Protein AF-A0A0A9XJB3-F1 (afdb_monomer_lite)

pLDDT: mean 92.69, std 7.84, range [46.16, 98.75]

Foldseek 3Di:
DPPCPVVCVVVVQWDKDKDDFADPDPDDDGDDIDIDTFGPDCVRVVAWDWDQDPNATWIWGDDDQAIETEGEDDQDPVRNVVSLVVVLVSLVVPQDPRYKYKYWFFNVFAQAQDAQQPVVLVDPQVFWDRTAAAPANDGDPSNVVVNVSCVVRVKDWRQCIGAARVRRDWQDQDPVGTGNRITIIIHSVCNVVDPTDHRDDD

Sequence (202 aa):
PDCYARFEKYFEGFELKWVEAKKHSHRGRASGGMLLGIKKIPRIALNFHFEYVDERLVITDKRYDRVMYIVPVYLNCNSWDRDFAELYEFLSSNYDESKDFMVMGDMNARVGSKQLIPDEMNLDTEKYKLVRESKDPKSNSRGSSLLEMCEDFRLVILNGRCLGDTLGEVTFIGAMGVSVVDYCCSSPDVLGRIDSFCVLEY

Structure (mmCIF, N/CA/C/O backbone):
data_AF-A0A0A9XJB3-F1
#
_entry.id   AF-A0A0A9XJB3-F1
#
loop_
_atom_site.group_PDB
_atom_site.id
_atom_site.type_symbol
_atom_site.label_atom_id
_atom_site.label_alt_id
_atom_site.label_comp_id
_atom_site.label_asym_id
_atom_site.label_entity_id
_atom_site.label_seq_id
_atom_site.pdbx_PDB_ins_code
_atom_site.Cartn_x
_atom_site.Cartn_y
_atom_site.Cartn_z
_atom_site.occupancy
_atom_site.B_iso_or_equiv
_atom_site.auth_seq_id
_atom_site.auth_comp_id
_atom_site.auth_asym_id
_atom_site.auth_atom_id
_atom_site.pdbx_PDB_model_num
ATOM 1 N N . PRO A 1 1 ? -17.141 -17.669 -23.742 1.00 46.16 1 PRO A N 1
ATOM 2 C CA . PRO A 1 1 ? -16.856 -18.369 -22.469 1.00 46.16 1 PRO A CA 1
ATOM 3 C C . PRO A 1 1 ? -15.807 -17.581 -21.697 1.00 46.16 1 PRO A C 1
ATOM 5 O O . PRO A 1 1 ? -14.703 -17.407 -22.206 1.00 46.16 1 PRO A O 1
ATOM 8 N N . ASP A 1 2 ? -16.202 -17.042 -20.547 1.00 59.97 2 ASP A N 1
ATOM 9 C CA . ASP A 1 2 ? -15.343 -16.218 -19.703 1.00 59.97 2 ASP A CA 1
ATOM 10 C C . ASP A 1 2 ? -14.044 -16.983 -19.410 1.00 59.97 2 ASP A C 1
ATOM 12 O O . ASP A 1 2 ? -14.070 -18.088 -18.856 1.00 59.97 2 ASP A O 1
ATOM 16 N N . CYS A 1 3 ? -12.913 -16.492 -19.922 1.00 68.12 3 CYS A N 1
ATOM 17 C CA . CYS A 1 3 ? -11.686 -17.290 -20.029 1.00 68.12 3 CYS A CA 1
ATOM 18 C C . CYS A 1 3 ? -11.091 -17.660 -18.656 1.00 68.12 3 CYS A C 1
ATOM 20 O O . CYS A 1 3 ? -10.233 -18.549 -18.562 1.00 68.12 3 CYS A O 1
ATOM 22 N N . TYR A 1 4 ? -11.612 -17.021 -17.608 1.00 77.88 4 TYR A N 1
ATOM 23 C CA . TYR A 1 4 ? -11.240 -17.170 -16.213 1.00 77.88 4 TYR A CA 1
ATOM 24 C C . TYR A 1 4 ? -11.988 -18.286 -15.474 1.00 77.88 4 TYR A C 1
ATOM 26 O O . TYR A 1 4 ? -11.398 -18.910 -14.594 1.00 77.88 4 TYR A O 1
ATOM 34 N N . ALA A 1 5 ? -13.213 -18.643 -15.889 1.00 77.38 5 ALA A N 1
ATOM 35 C CA . ALA A 1 5 ? -14.058 -19.630 -15.197 1.00 77.38 5 ALA A CA 1
ATOM 36 C C . ALA A 1 5 ? -13.371 -21.000 -15.010 1.00 77.38 5 ALA A C 1
ATOM 38 O O . ALA A 1 5 ? -13.551 -21.689 -14.009 1.00 77.38 5 ALA A O 1
ATOM 39 N N . ARG A 1 6 ? -12.504 -21.393 -15.954 1.00 82.31 6 ARG A N 1
ATOM 40 C CA . ARG A 1 6 ? -11.729 -22.646 -15.869 1.00 82.31 6 ARG A CA 1
ATOM 41 C C . ARG A 1 6 ? -10.694 -22.673 -14.737 1.00 82.31 6 ARG A C 1
ATOM 43 O O . ARG A 1 6 ? -10.225 -23.759 -14.393 1.00 82.31 6 ARG A O 1
ATOM 50 N N . PHE A 1 7 ? -10.298 -21.510 -14.218 1.00 84.81 7 PHE A N 1
ATOM 51 C CA . PHE A 1 7 ? -9.305 -21.365 -13.154 1.00 84.81 7 PHE A CA 1
ATOM 52 C C . PHE A 1 7 ? -9.938 -21.204 -11.769 1.00 84.81 7 PHE A C 1
ATOM 54 O O . PHE A 1 7 ? -9.273 -21.468 -10.772 1.00 84.81 7 PHE A O 1
ATOM 61 N N . GLU A 1 8 ? -11.219 -20.844 -11.68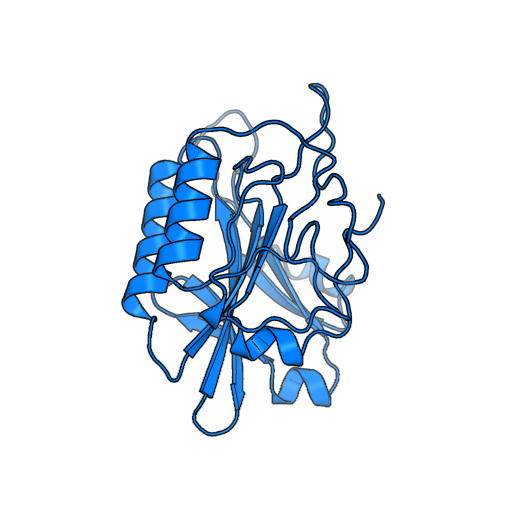5 1.00 86.69 8 GLU A N 1
ATOM 62 C CA . GLU A 1 8 ? -11.902 -20.612 -10.403 1.00 86.69 8 GLU A CA 1
ATOM 63 C C . GLU A 1 8 ? -11.969 -21.868 -9.527 1.00 86.69 8 GLU A C 1
ATOM 65 O O . GLU A 1 8 ? -11.879 -21.775 -8.306 1.00 86.69 8 GLU A O 1
ATOM 70 N N . LYS A 1 9 ? -12.005 -23.057 -10.145 1.00 89.12 9 LYS A N 1
ATOM 71 C CA . LYS A 1 9 ? -11.940 -24.353 -9.445 1.00 89.12 9 LYS A CA 1
ATOM 72 C C . LYS A 1 9 ? -10.682 -24.545 -8.585 1.00 89.12 9 LYS A C 1
ATOM 74 O O . LYS A 1 9 ? -10.661 -25.401 -7.713 1.00 89.12 9 LYS A O 1
ATOM 79 N N . TYR A 1 10 ? -9.610 -23.788 -8.833 1.00 91.06 10 TYR A N 1
ATOM 80 C CA . TYR A 1 10 ? -8.399 -23.846 -8.005 1.00 91.06 10 TYR A CA 1
ATOM 81 C C . TYR A 1 10 ? -8.515 -22.992 -6.733 1.00 91.06 10 TYR A C 1
ATOM 83 O O . TYR A 1 10 ? -7.674 -23.102 -5.844 1.00 91.06 10 TYR A O 1
ATOM 91 N N . PHE A 1 11 ? -9.564 -22.171 -6.624 1.00 92.50 11 PHE A N 1
ATOM 92 C CA . PHE A 1 11 ? -9.771 -21.209 -5.543 1.00 92.50 11 PHE A CA 1
ATOM 93 C C . PHE A 1 11 ? -11.227 -21.209 -5.047 1.00 92.50 11 PHE A C 1
ATOM 95 O O . PHE A 1 11 ? -11.755 -20.167 -4.670 1.00 92.50 11 PHE A O 1
ATOM 102 N N . GLU A 1 12 ? -11.891 -22.369 -5.011 1.00 92.06 12 GLU A N 1
ATOM 103 C CA . GLU A 1 12 ? -13.327 -22.489 -4.678 1.00 92.06 12 GLU A CA 1
ATOM 104 C C . GLU A 1 12 ? -13.712 -21.813 -3.347 1.00 92.06 12 GLU A C 1
ATOM 106 O O . GLU A 1 12 ? -14.803 -21.246 -3.212 1.00 92.06 12 GLU A O 1
ATOM 111 N N . GLY A 1 13 ? -12.782 -21.808 -2.384 1.00 94.06 13 GLY A N 1
ATOM 112 C CA . GLY A 1 13 ? -12.915 -21.161 -1.076 1.00 94.06 13 GLY A CA 1
ATOM 113 C C . GLY A 1 13 ? -12.817 -19.631 -1.080 1.00 94.06 13 GLY A C 1
ATOM 114 O O . GLY A 1 13 ? -12.834 -19.037 -0.001 1.00 94.06 13 GLY A O 1
ATOM 115 N N . PHE A 1 14 ? -12.711 -18.992 -2.244 1.00 95.25 14 PHE A N 1
ATOM 116 C CA . PHE A 1 14 ? -12.599 -17.545 -2.403 1.00 95.25 14 PHE A CA 1
ATOM 117 C C . PHE A 1 14 ? -13.689 -17.002 -3.333 1.00 95.25 14 PHE A C 1
ATOM 119 O O . PHE A 1 14 ? -14.122 -17.656 -4.282 1.00 95.25 14 PHE A O 1
ATOM 126 N N . GLU A 1 15 ? -14.170 -15.803 -3.032 1.00 94.31 15 GLU A N 1
ATOM 127 C CA . GLU A 1 15 ? -14.782 -14.912 -4.011 1.00 94.31 15 GLU A CA 1
ATOM 128 C C . GLU A 1 15 ? -13.651 -14.218 -4.767 1.00 94.31 15 GLU A C 1
ATOM 130 O O . GLU A 1 15 ? -12.728 -13.707 -4.134 1.00 94.31 15 GLU A O 1
ATOM 135 N N . LEU A 1 16 ? -13.695 -14.233 -6.098 1.00 94.56 16 LEU A N 1
ATOM 136 C CA . LEU A 1 16 ? -12.599 -13.761 -6.938 1.00 94.56 16 LEU A CA 1
ATOM 137 C C . LEU A 1 16 ? -12.999 -12.535 -7.754 1.00 94.56 16 LEU A C 1
ATOM 139 O O . LEU A 1 16 ? -14.121 -12.444 -8.256 1.00 94.56 16 LEU A O 1
ATOM 143 N N . LYS A 1 17 ? -12.032 -11.643 -7.973 1.00 93.88 17 LYS A N 1
ATOM 144 C CA . LYS A 1 17 ? -12.106 -10.602 -8.999 1.00 93.88 17 LYS A CA 1
ATOM 145 C C . LYS A 1 17 ? -10.876 -10.632 -9.886 1.00 93.88 17 LYS A C 1
ATOM 147 O O . LYS A 1 17 ? -9.745 -10.593 -9.406 1.00 93.88 17 LYS A O 1
ATOM 152 N N . TRP A 1 18 ? -11.134 -10.669 -11.187 1.00 91.12 18 TRP A N 1
ATOM 153 C CA . TRP A 1 18 ? -10.125 -10.639 -12.233 1.00 91.12 18 TRP A CA 1
ATOM 154 C C . TRP A 1 18 ? -10.053 -9.231 -12.817 1.00 91.12 18 TRP A C 1
ATOM 156 O O . TRP A 1 18 ? -11.060 -8.678 -13.253 1.00 91.12 18 TRP A O 1
ATOM 166 N N . VAL A 1 19 ? -8.853 -8.665 -12.839 1.00 88.94 19 VAL A N 1
ATOM 167 C CA . VAL A 1 19 ? -8.515 -7.470 -13.611 1.00 88.94 19 VAL A CA 1
ATOM 168 C C . VAL A 1 19 ? -7.685 -7.941 -14.795 1.00 88.94 19 VAL A C 1
ATOM 170 O O . VAL A 1 19 ? -6.685 -8.638 -14.616 1.00 88.94 19 VAL A O 1
ATOM 173 N N . GLU A 1 20 ? -8.105 -7.602 -16.011 1.00 86.38 20 GLU A N 1
ATOM 174 C CA . GLU A 1 20 ? -7.445 -8.094 -17.219 1.00 86.38 20 GLU A CA 1
ATOM 175 C C . GLU A 1 20 ? -6.092 -7.411 -17.457 1.00 86.38 20 GLU A C 1
ATOM 177 O O . GLU A 1 20 ? -5.935 -6.199 -17.291 1.00 86.38 20 GLU A O 1
ATOM 182 N N . ALA A 1 21 ? -5.108 -8.192 -17.906 1.00 84.44 21 ALA A N 1
ATOM 183 C CA . ALA A 1 21 ? -3.862 -7.652 -18.431 1.00 84.44 21 ALA A CA 1
ATOM 184 C C . ALA A 1 21 ? -4.084 -7.130 -19.855 1.00 84.44 21 ALA A C 1
ATOM 186 O O . ALA A 1 21 ? -4.671 -7.816 -20.695 1.00 84.44 21 ALA A O 1
ATOM 187 N N . LYS A 1 22 ? -3.552 -5.948 -20.165 1.00 80.75 22 LYS A N 1
ATOM 188 C CA . LYS A 1 22 ? -3.675 -5.348 -21.498 1.00 80.75 22 LYS A CA 1
ATOM 189 C C . LYS A 1 22 ? -2.413 -5.616 -22.310 1.00 80.75 22 LYS A C 1
ATOM 191 O O . LYS A 1 22 ? -1.289 -5.457 -21.831 1.00 80.75 22 LYS A O 1
ATOM 196 N N . LYS A 1 23 ? -2.584 -6.040 -23.564 1.00 79.38 23 LYS A N 1
ATOM 197 C CA . LYS A 1 23 ? -1.474 -6.241 -24.503 1.00 79.38 23 LYS A CA 1
ATOM 198 C C . LYS A 1 23 ? -1.414 -5.075 -25.482 1.00 79.38 23 LYS A C 1
ATOM 200 O O . LYS A 1 23 ? -2.219 -4.997 -26.401 1.00 79.38 23 LYS A O 1
ATOM 205 N N . HIS A 1 24 ? -0.443 -4.190 -25.284 1.00 73.44 24 HIS A N 1
ATOM 206 C CA . HIS A 1 24 ? -0.271 -2.996 -26.117 1.00 73.44 24 HIS A CA 1
ATOM 207 C C . HIS A 1 24 ? 0.677 -3.210 -27.309 1.00 73.44 24 HIS A C 1
ATOM 209 O O . HIS A 1 24 ? 0.628 -2.455 -28.273 1.00 73.44 24 HIS A O 1
ATOM 215 N N . SER A 1 25 ? 1.522 -4.248 -27.278 1.00 74.56 25 SER A N 1
ATOM 216 C CA . SER A 1 25 ? 2.521 -4.538 -28.315 1.00 74.56 25 SER A CA 1
ATOM 217 C C . SER A 1 25 ? 2.360 -5.938 -28.912 1.00 74.56 25 SER A C 1
ATOM 219 O O . SER A 1 25 ? 1.978 -6.894 -28.236 1.00 74.56 25 SER A O 1
ATOM 221 N N . HIS A 1 26 ? 2.720 -6.098 -30.190 1.00 72.31 26 HIS A N 1
ATOM 222 C CA . HIS A 1 26 ? 2.702 -7.409 -30.855 1.00 72.31 26 HIS A CA 1
ATOM 223 C C . HIS A 1 26 ? 3.704 -8.402 -30.235 1.00 72.31 26 HIS A C 1
ATOM 225 O O . HIS A 1 26 ? 3.413 -9.597 -30.136 1.00 72.31 26 HIS A O 1
ATOM 231 N N . ARG A 1 27 ? 4.864 -7.907 -29.779 1.00 69.75 27 ARG A N 1
ATOM 232 C CA . ARG A 1 27 ? 5.906 -8.676 -29.076 1.00 69.75 27 ARG A CA 1
ATOM 233 C C . ARG A 1 27 ? 5.869 -8.394 -27.573 1.00 69.75 27 ARG A C 1
ATOM 235 O O . ARG A 1 27 ? 5.585 -7.269 -27.181 1.00 69.75 27 ARG A O 1
ATOM 242 N N . GLY A 1 28 ? 6.209 -9.388 -26.753 1.00 72.31 28 GLY A N 1
ATOM 243 C CA . GLY A 1 28 ? 6.191 -9.286 -25.289 1.00 72.31 28 GLY A CA 1
ATOM 244 C C . GLY A 1 28 ? 4.920 -9.850 -24.642 1.00 72.31 28 GLY A C 1
ATOM 245 O O . GLY A 1 28 ? 3.988 -10.289 -25.326 1.00 72.31 28 GLY A O 1
ATOM 246 N N . ARG A 1 29 ? 4.920 -9.883 -23.303 1.00 75.75 29 ARG A N 1
ATOM 247 C CA . ARG A 1 29 ? 3.772 -10.307 -22.485 1.00 75.75 29 ARG A CA 1
ATOM 248 C C . ARG A 1 29 ? 2.727 -9.187 -22.428 1.00 75.75 29 ARG A C 1
ATOM 250 O O . ARG A 1 29 ? 3.074 -8.020 -22.583 1.00 75.75 29 ARG A O 1
ATOM 257 N N . ALA A 1 30 ? 1.464 -9.546 -22.197 1.00 79.88 30 ALA A N 1
ATOM 258 C CA . ALA A 1 30 ? 0.493 -8.566 -21.715 1.00 79.88 30 ALA A CA 1
ATOM 259 C C . ALA A 1 30 ? 0.984 -8.000 -20.370 1.00 79.88 30 ALA A C 1
ATOM 261 O O . ALA A 1 30 ? 1.650 -8.714 -19.617 1.00 79.88 30 ALA A O 1
ATOM 262 N N . SER A 1 31 ? 0.701 -6.729 -20.102 1.00 79.62 31 SER A N 1
ATOM 263 C CA . SER A 1 31 ? 1.133 -6.035 -18.887 1.00 79.62 31 SER A CA 1
ATOM 264 C C . SER A 1 31 ? -0.052 -5.691 -17.995 1.00 79.62 31 SER A C 1
ATOM 266 O O . SER A 1 31 ? -1.151 -5.425 -18.490 1.00 79.62 31 SER A O 1
ATOM 268 N N . GLY A 1 32 ? 0.201 -5.658 -16.689 1.00 81.50 32 GLY A N 1
ATOM 269 C CA . GLY A 1 32 ? -0.831 -5.504 -15.674 1.00 81.50 32 GLY A CA 1
ATOM 270 C C . GLY A 1 32 ? -1.600 -6.801 -15.453 1.00 81.50 32 GLY A C 1
ATOM 271 O O . GLY A 1 32 ? -1.061 -7.896 -15.619 1.00 81.50 32 GLY A O 1
ATOM 272 N N . GLY A 1 33 ? -2.875 -6.646 -15.117 1.00 87.12 33 GLY A N 1
ATOM 273 C CA . GLY A 1 33 ? -3.744 -7.732 -14.699 1.00 87.12 33 GLY A CA 1
ATOM 274 C C . GLY A 1 33 ? -3.496 -8.153 -13.254 1.00 87.12 33 GLY A C 1
ATOM 275 O O . GLY A 1 33 ? -2.381 -8.084 -12.744 1.00 87.12 33 GLY A O 1
ATOM 276 N N . MET A 1 34 ? -4.562 -8.561 -12.579 1.00 90.56 34 MET A N 1
ATOM 277 C CA . MET A 1 34 ? -4.542 -8.883 -11.157 1.00 90.56 34 MET A CA 1
ATOM 278 C C . MET A 1 34 ? -5.651 -9.876 -10.833 1.00 90.56 34 MET A C 1
ATOM 280 O O . MET A 1 34 ? -6.737 -9.806 -11.405 1.00 90.56 34 MET A O 1
ATOM 284 N N . LEU A 1 35 ? -5.381 -10.786 -9.903 1.00 92.88 35 LEU A N 1
ATOM 285 C CA . LEU A 1 35 ? -6.392 -11.644 -9.300 1.00 92.88 35 LEU A CA 1
ATOM 286 C C . LEU A 1 35 ? -6.481 -11.296 -7.820 1.00 92.88 35 LEU A C 1
ATOM 288 O O . LEU A 1 35 ? -5.496 -11.426 -7.097 1.00 92.88 35 LEU A O 1
ATOM 292 N N . LEU A 1 36 ? -7.660 -10.877 -7.380 1.00 94.56 36 LEU A N 1
ATOM 293 C CA . LEU A 1 36 ? -7.958 -10.663 -5.971 1.00 94.56 36 LEU A CA 1
ATOM 294 C C . LEU A 1 36 ? -8.889 -11.760 -5.470 1.00 94.56 36 LEU A C 1
ATOM 296 O O . LEU A 1 36 ? -9.760 -12.218 -6.212 1.00 94.56 36 LEU A O 1
ATOM 300 N N . GLY A 1 37 ? -8.730 -12.145 -4.204 1.00 94.81 37 GLY A N 1
ATOM 301 C CA . GLY A 1 37 ? -9.555 -13.165 -3.571 1.00 94.81 37 GLY A CA 1
ATOM 302 C C . GLY A 1 37 ? -9.948 -12.800 -2.144 1.00 94.81 37 GLY A C 1
ATOM 303 O O . GLY A 1 37 ? -9.079 -12.565 -1.308 1.00 94.81 37 GLY A O 1
ATOM 304 N N . ILE A 1 38 ? -11.247 -12.830 -1.841 1.00 95.56 38 ILE A N 1
ATOM 305 C CA . ILE A 1 38 ? -11.776 -12.738 -0.474 1.00 95.56 38 ILE A CA 1
ATOM 306 C C . ILE A 1 38 ? -12.211 -14.135 -0.046 1.00 95.56 38 ILE A C 1
ATOM 308 O O . ILE A 1 38 ? -13.030 -14.778 -0.700 1.00 95.56 38 ILE A O 1
ATOM 312 N N . LYS A 1 39 ? -11.650 -14.651 1.050 1.00 95.00 39 LYS A N 1
ATOM 313 C CA . LYS A 1 39 ? -11.976 -16.004 1.516 1.00 95.00 39 LYS A CA 1
ATOM 314 C C . LYS A 1 39 ? -13.437 -16.069 1.972 1.00 95.00 39 LYS A C 1
ATOM 316 O O . LYS A 1 39 ? -13.856 -15.266 2.804 1.00 95.00 39 LYS A O 1
ATOM 321 N N . LYS A 1 40 ? -14.184 -17.076 1.506 1.00 93.00 40 LYS A N 1
ATOM 322 C CA . LYS A 1 40 ? -15.608 -17.328 1.810 1.00 93.00 40 LYS A CA 1
ATOM 323 C C . LYS A 1 40 ? -15.818 -17.872 3.230 1.00 93.00 40 LYS A C 1
ATOM 325 O O . LYS A 1 40 ? -16.413 -18.925 3.436 1.00 93.00 40 LYS A O 1
ATOM 330 N N . ILE A 1 41 ? -15.288 -17.174 4.230 1.00 94.62 41 ILE A N 1
ATOM 331 C CA . ILE A 1 41 ? -15.572 -17.428 5.644 1.00 94.62 41 ILE A CA 1
ATOM 332 C C . ILE A 1 41 ? -16.598 -16.382 6.086 1.00 94.62 41 ILE A C 1
ATOM 334 O O . ILE A 1 41 ? -16.330 -15.200 5.871 1.00 94.62 41 ILE A O 1
ATOM 338 N N . PRO A 1 42 ? -17.707 -16.758 6.756 1.00 89.88 42 PRO A N 1
ATOM 339 C CA . PRO A 1 42 ? -18.777 -15.823 7.113 1.00 89.88 42 PRO A CA 1
ATOM 340 C C . PRO A 1 42 ? -18.285 -14.527 7.772 1.00 89.88 42 PRO A C 1
ATOM 342 O O . PRO A 1 42 ? -18.640 -13.444 7.333 1.00 89.88 42 PRO A O 1
ATOM 345 N N . ARG A 1 43 ? -17.373 -14.611 8.751 1.00 88.75 43 ARG A N 1
ATOM 346 C CA . ARG A 1 43 ? -16.819 -13.424 9.436 1.00 88.75 43 ARG A CA 1
ATOM 347 C C . ARG A 1 43 ? -16.067 -12.446 8.518 1.00 88.75 43 ARG A C 1
ATOM 349 O O . ARG A 1 43 ? -15.968 -11.272 8.849 1.00 88.75 43 ARG A O 1
ATOM 356 N N . ILE A 1 44 ? -15.486 -12.941 7.423 1.00 90.19 44 ILE A N 1
ATOM 357 C CA . ILE A 1 44 ? -14.750 -12.131 6.443 1.00 90.19 44 ILE A CA 1
ATOM 358 C C . ILE A 1 44 ? -15.740 -11.594 5.412 1.00 90.19 44 ILE A C 1
ATOM 360 O O . ILE A 1 44 ? -15.818 -10.388 5.229 1.00 90.19 44 ILE A O 1
ATOM 364 N N . ALA A 1 45 ? -16.547 -12.474 4.818 1.00 86.12 45 ALA A N 1
ATOM 365 C CA . ALA A 1 45 ? -17.505 -12.127 3.769 1.00 86.12 45 ALA A CA 1
ATOM 366 C C . ALA A 1 45 ? -18.629 -11.179 4.235 1.00 86.12 45 ALA A C 1
ATOM 368 O O . ALA A 1 45 ? -19.285 -10.557 3.410 1.00 86.12 45 ALA A O 1
ATOM 369 N N . LEU A 1 46 ? -18.875 -11.062 5.546 1.00 88.00 46 LEU A N 1
ATOM 370 C CA . LEU A 1 46 ? -19.803 -10.065 6.089 1.00 88.00 46 LEU A CA 1
ATOM 371 C C . LEU A 1 46 ? -19.241 -8.638 6.018 1.00 88.00 46 LEU A C 1
ATOM 373 O O . LEU A 1 46 ? -19.998 -7.703 5.774 1.00 88.00 46 LEU A O 1
ATOM 377 N N . ASN A 1 47 ? -17.932 -8.476 6.221 1.00 90.19 47 ASN A N 1
ATOM 378 C CA . ASN A 1 47 ? -17.306 -7.163 6.386 1.00 90.19 47 ASN A CA 1
ATOM 379 C C . ASN A 1 47 ? -16.554 -6.706 5.133 1.00 90.19 47 ASN A C 1
ATOM 381 O O . ASN A 1 47 ? -16.578 -5.521 4.825 1.00 90.19 47 ASN A O 1
ATOM 385 N N . PHE A 1 48 ? -15.909 -7.634 4.421 1.00 94.94 48 PHE A N 1
ATOM 386 C CA . PHE A 1 48 ? -15.041 -7.341 3.284 1.00 94.94 48 PHE A CA 1
ATOM 387 C C . PHE A 1 48 ? -15.741 -7.609 1.958 1.00 94.94 48 PHE A C 1
ATOM 389 O O . PHE A 1 48 ? -16.163 -8.739 1.708 1.00 94.94 48 PHE A O 1
ATOM 396 N N . HIS A 1 49 ? -15.790 -6.595 1.095 1.00 95.62 49 HIS A N 1
ATOM 397 C CA . HIS A 1 49 ? -16.477 -6.654 -0.199 1.00 95.62 49 HIS A CA 1
ATOM 398 C C . HIS A 1 49 ? -15.613 -6.067 -1.310 1.00 95.62 49 HIS A C 1
ATOM 400 O O . HIS A 1 49 ? -14.838 -5.145 -1.073 1.00 95.62 49 HIS A O 1
ATOM 406 N N . PHE A 1 50 ? -15.756 -6.570 -2.535 1.00 97.19 50 PHE A N 1
ATOM 407 C CA . PHE A 1 50 ? -15.173 -5.915 -3.705 1.00 97.19 50 PHE A CA 1
ATOM 408 C C . PHE A 1 50 ? -16.035 -4.733 -4.147 1.00 97.19 50 PHE A C 1
ATOM 410 O O . PHE A 1 50 ? -17.235 -4.889 -4.368 1.00 97.19 50 PHE A O 1
ATOM 417 N N . GLU A 1 51 ? -15.418 -3.576 -4.359 1.00 96.50 51 GLU A N 1
ATOM 418 C CA . GLU A 1 51 ? -16.103 -2.355 -4.790 1.00 96.50 51 GLU A CA 1
ATOM 419 C C . GLU A 1 51 ? -15.253 -1.616 -5.827 1.00 96.50 51 GLU A C 1
ATOM 421 O O . GLU A 1 51 ? -14.025 -1.677 -5.787 1.00 96.50 51 GLU A O 1
ATOM 426 N N . TYR A 1 52 ? -15.903 -0.935 -6.771 1.00 96.06 52 TYR A N 1
ATOM 427 C CA . TYR A 1 52 ? -15.233 0.028 -7.640 1.00 96.06 52 TYR A CA 1
ATOM 428 C C . TYR A 1 52 ? -15.479 1.425 -7.080 1.00 96.06 52 TYR A C 1
ATOM 430 O O . TYR A 1 52 ? -16.629 1.853 -6.998 1.00 96.06 52 TYR A O 1
ATOM 438 N N . VAL A 1 53 ? -14.406 2.114 -6.709 1.00 95.88 53 VAL A N 1
ATOM 439 C CA . VAL A 1 53 ? -14.420 3.504 -6.240 1.00 95.88 53 VAL A CA 1
ATOM 440 C C . VAL A 1 53 ? -13.539 4.292 -7.198 1.00 95.88 53 VAL A C 1
ATOM 442 O O . VAL A 1 53 ? -12.394 3.904 -7.410 1.00 95.88 53 VAL A O 1
ATOM 445 N N . ASP A 1 54 ? -14.094 5.320 -7.841 1.00 94.00 54 ASP A N 1
ATOM 446 C CA . ASP A 1 54 ? -13.420 6.106 -8.888 1.00 94.00 54 ASP A CA 1
ATOM 447 C C . ASP A 1 54 ? -12.698 5.225 -9.921 1.00 94.00 54 ASP A C 1
ATOM 449 O O . ASP A 1 54 ? -11.505 5.353 -10.177 1.00 94.00 54 ASP A O 1
ATOM 453 N N . GLU A 1 55 ? -13.434 4.246 -10.463 1.00 91.00 55 GLU A N 1
ATOM 454 C CA . GLU A 1 55 ? -12.959 3.258 -11.449 1.00 91.00 55 GLU A CA 1
ATOM 455 C C . GLU A 1 55 ? -11.858 2.295 -10.957 1.00 91.00 55 GLU A C 1
ATOM 457 O O . GLU A 1 55 ? -11.488 1.354 -11.667 1.00 91.00 55 GLU A O 1
ATOM 462 N N . ARG A 1 56 ? -11.387 2.436 -9.714 1.00 93.81 56 ARG A N 1
ATOM 463 C CA . ARG A 1 56 ? -10.406 1.546 -9.094 1.00 93.81 56 ARG A CA 1
ATOM 464 C C . ARG A 1 56 ? -11.093 0.438 -8.303 1.00 93.81 56 ARG A C 1
ATOM 466 O O . ARG A 1 56 ? -11.935 0.682 -7.444 1.00 93.81 56 ARG A O 1
ATOM 473 N N . LEU A 1 57 ? -10.696 -0.805 -8.577 1.00 96.25 57 LEU A N 1
ATOM 474 C CA . LEU A 1 57 ? -11.123 -1.964 -7.796 1.00 96.25 57 LEU A CA 1
ATOM 475 C C . LEU A 1 57 ? -10.418 -1.966 -6.435 1.00 96.25 57 LEU A C 1
ATOM 477 O O . LEU A 1 57 ? -9.189 -2.031 -6.370 1.00 96.25 57 LEU A O 1
ATOM 481 N N . VAL A 1 58 ? -11.204 -1.958 -5.365 1.00 97.62 58 VAL A N 1
ATOM 482 C CA . VAL A 1 58 ? -10.750 -2.009 -3.972 1.00 97.62 58 VAL A CA 1
ATOM 483 C C . VAL A 1 58 ? -11.476 -3.116 -3.211 1.00 97.62 58 VAL A C 1
ATOM 485 O O . VAL A 1 58 ? -12.515 -3.617 -3.651 1.00 97.62 58 VAL A O 1
ATOM 488 N N . ILE A 1 59 ? -10.929 -3.501 -2.058 1.00 97.81 59 ILE A N 1
ATOM 489 C CA . ILE A 1 59 ? -11.669 -4.273 -1.055 1.00 97.81 59 ILE A CA 1
ATOM 490 C C . ILE A 1 59 ? -12.071 -3.308 0.059 1.00 97.81 59 ILE A C 1
ATOM 492 O O . ILE A 1 59 ? -11.213 -2.625 0.616 1.00 97.81 59 ILE A O 1
ATOM 496 N N . THR A 1 60 ? -13.358 -3.241 0.385 1.00 96.81 60 THR A N 1
ATOM 497 C CA . THR A 1 60 ? -13.895 -2.335 1.406 1.00 96.81 60 THR A CA 1
ATOM 498 C C . THR A 1 60 ? -14.246 -3.083 2.682 1.00 96.81 60 THR A C 1
ATOM 500 O O . THR A 1 60 ? -14.830 -4.159 2.618 1.00 96.81 60 THR A O 1
ATOM 503 N N . ASP A 1 61 ? -13.897 -2.511 3.838 1.00 94.81 61 ASP A N 1
ATOM 504 C CA . ASP A 1 61 ? -14.389 -2.907 5.167 1.00 94.81 61 ASP A CA 1
ATOM 505 C C . ASP A 1 61 ? -15.143 -1.720 5.769 1.00 94.81 61 ASP A C 1
ATOM 507 O O . ASP A 1 61 ? -14.537 -0.735 6.199 1.00 94.81 61 ASP A O 1
ATOM 511 N N . LYS A 1 62 ? -16.477 -1.785 5.732 1.00 91.38 62 LYS A N 1
ATOM 512 C CA . LYS A 1 62 ? -17.363 -0.718 6.219 1.00 91.38 62 LYS A CA 1
ATOM 513 C C . LYS A 1 62 ? -17.816 -1.063 7.636 1.00 91.38 62 LYS A C 1
ATOM 515 O O . LYS A 1 62 ? -18.543 -2.037 7.831 1.00 91.38 62 LYS A O 1
ATOM 520 N N . ARG A 1 63 ? -17.411 -0.266 8.629 1.00 85.50 63 ARG A N 1
ATOM 521 C CA . ARG A 1 63 ? -17.780 -0.461 10.040 1.00 85.50 63 ARG A CA 1
ATOM 522 C C . ARG A 1 63 ? -18.306 0.833 10.630 1.00 85.50 63 ARG A C 1
ATOM 524 O O . ARG A 1 63 ? -17.550 1.783 10.796 1.00 85.50 63 ARG A O 1
ATOM 531 N N . TYR A 1 64 ? -19.576 0.820 11.024 1.00 85.06 64 TYR A N 1
ATOM 532 C CA . TYR A 1 64 ? -20.260 1.991 11.572 1.00 85.06 64 TYR A CA 1
ATOM 533 C C . TYR A 1 64 ? -20.136 3.201 10.631 1.00 85.06 64 TYR A C 1
ATOM 535 O O . TYR A 1 64 ? -20.657 3.156 9.520 1.00 85.06 64 TYR A O 1
ATOM 543 N N . ASP A 1 65 ? -19.457 4.252 11.075 1.00 87.38 65 ASP A N 1
ATOM 544 C CA . ASP A 1 65 ? -19.208 5.511 10.381 1.00 87.38 65 ASP A CA 1
ATOM 545 C C . ASP A 1 65 ? -17.858 5.554 9.653 1.00 87.38 65 ASP A C 1
ATOM 547 O O . ASP A 1 65 ? -17.542 6.571 9.044 1.00 87.38 65 ASP A O 1
ATOM 551 N N . ARG A 1 66 ? -17.072 4.467 9.679 1.00 92.44 66 ARG A N 1
ATOM 552 C CA . ARG A 1 66 ? -15.759 4.399 9.026 1.00 92.44 66 ARG A CA 1
ATOM 553 C C . ARG A 1 66 ? -15.708 3.385 7.895 1.00 92.44 66 ARG A C 1
ATOM 555 O O . ARG A 1 66 ? -16.290 2.298 7.967 1.00 92.44 66 ARG A O 1
ATOM 562 N N . VAL A 1 67 ? -14.937 3.718 6.867 1.00 95.12 67 VAL A N 1
ATOM 563 C CA . VAL A 1 67 ? -14.664 2.847 5.722 1.00 95.12 67 VAL A CA 1
ATOM 564 C C . VAL A 1 67 ? -13.164 2.661 5.586 1.00 95.12 67 VAL A C 1
ATOM 566 O O . VAL A 1 67 ? -12.424 3.627 5.466 1.00 95.12 67 VAL A O 1
ATOM 569 N N . MET A 1 68 ? -12.710 1.413 5.562 1.00 96.69 68 MET A N 1
ATOM 570 C CA . MET A 1 68 ? -11.333 1.096 5.200 1.00 96.69 68 MET A CA 1
ATOM 571 C C . MET A 1 68 ? -11.279 0.608 3.753 1.00 96.69 68 MET A C 1
ATOM 573 O O . MET A 1 68 ? -11.960 -0.357 3.396 1.00 96.69 68 MET A O 1
ATOM 577 N N . TYR A 1 69 ? -10.441 1.244 2.940 1.00 98.12 69 TYR A N 1
ATOM 578 C CA . TYR A 1 69 ? -10.104 0.815 1.589 1.00 98.12 69 TYR A CA 1
ATOM 579 C C . TYR A 1 69 ? -8.794 0.034 1.601 1.00 98.12 69 TYR A C 1
ATOM 581 O O . TYR A 1 69 ? -7.727 0.593 1.848 1.00 98.12 69 TYR A O 1
ATOM 589 N N . ILE A 1 70 ? -8.854 -1.256 1.279 1.00 97.94 70 ILE A N 1
ATOM 590 C CA . ILE A 1 70 ? -7.667 -2.011 0.881 1.00 97.94 70 ILE A CA 1
ATOM 591 C C . ILE A 1 70 ? -7.489 -1.793 -0.618 1.00 97.94 70 ILE A C 1
ATOM 593 O O . ILE A 1 70 ? -8.309 -2.228 -1.433 1.00 97.94 70 ILE A O 1
ATOM 597 N N . VAL A 1 71 ? -6.418 -1.089 -0.964 1.00 98.25 71 VAL A N 1
ATOM 598 C CA . VAL A 1 71 ? -6.115 -0.614 -2.308 1.00 98.25 71 VAL A CA 1
ATOM 599 C C . VAL A 1 71 ? -4.995 -1.476 -2.884 1.00 98.25 71 VAL A C 1
ATOM 601 O O . VAL A 1 71 ? -3.826 -1.262 -2.559 1.00 98.25 71 VAL A O 1
ATOM 604 N N . PRO A 1 72 ? -5.316 -2.461 -3.732 1.00 97.44 72 PRO A N 1
ATOM 605 C CA . PRO A 1 72 ? -4.298 -3.248 -4.399 1.00 97.44 72 PRO A CA 1
ATOM 606 C C . PRO A 1 72 ? -3.608 -2.421 -5.495 1.00 97.44 72 PRO A C 1
ATOM 608 O O . PRO A 1 72 ? -4.257 -1.687 -6.250 1.00 97.44 72 PRO A O 1
ATOM 611 N N . VAL A 1 73 ? -2.284 -2.534 -5.590 1.00 96.06 73 VAL A N 1
ATOM 612 C CA . VAL A 1 73 ? -1.459 -1.704 -6.474 1.00 96.06 73 VAL A CA 1
ATOM 613 C C . VAL A 1 73 ? -0.513 -2.539 -7.331 1.00 96.06 73 VAL A C 1
ATOM 615 O O . VAL A 1 73 ? 0.126 -3.482 -6.874 1.00 96.06 73 VAL A O 1
ATOM 618 N N . TYR A 1 74 ? -0.417 -2.139 -8.597 1.00 95.56 74 TYR A N 1
ATOM 619 C CA . TYR A 1 74 ? 0.646 -2.510 -9.520 1.00 95.56 74 TYR A CA 1
ATOM 620 C C . TYR A 1 74 ? 1.016 -1.261 -10.325 1.00 95.56 74 TYR A C 1
ATOM 622 O O . TYR A 1 74 ? 0.237 -0.833 -11.177 1.00 95.56 74 TYR A O 1
ATOM 630 N N . LEU A 1 75 ? 2.173 -0.657 -10.045 1.00 95.62 75 LEU A N 1
ATOM 631 C CA . LEU A 1 75 ? 2.669 0.507 -10.788 1.00 95.62 75 LEU A CA 1
ATOM 632 C C . LEU A 1 75 ? 3.597 0.031 -11.906 1.00 95.62 75 LEU A C 1
ATOM 634 O O . LEU A 1 75 ? 4.707 -0.438 -11.644 1.00 95.62 75 LEU A O 1
ATOM 638 N N . ASN A 1 76 ? 3.169 0.131 -13.166 1.00 93.19 76 ASN A N 1
ATOM 639 C CA . ASN A 1 76 ? 3.940 -0.398 -14.287 1.00 93.19 76 ASN A CA 1
ATOM 640 C C . ASN A 1 76 ? 5.227 0.406 -14.477 1.00 93.19 76 ASN A C 1
ATOM 642 O O . ASN A 1 76 ? 5.205 1.615 -14.685 1.00 93.19 76 ASN A O 1
ATOM 646 N N . CYS A 1 77 ? 6.374 -0.269 -14.504 1.00 91.31 77 CYS A N 1
ATOM 647 C CA . CYS A 1 77 ? 7.669 0.391 -14.637 1.00 91.31 77 CYS A CA 1
ATOM 648 C C . CYS A 1 77 ? 7.829 1.250 -15.910 1.00 91.31 77 CYS A C 1
ATOM 650 O O . CYS A 1 77 ? 8.642 2.175 -15.890 1.00 91.31 77 CYS A O 1
ATOM 652 N N . ASN A 1 78 ? 7.067 0.981 -16.977 1.00 91.50 78 ASN A N 1
ATOM 653 C CA . ASN A 1 78 ? 7.097 1.738 -18.236 1.00 91.50 78 ASN A CA 1
ATOM 654 C C . ASN A 1 78 ? 6.150 2.946 -18.253 1.00 91.50 78 ASN A C 1
ATOM 656 O O . ASN A 1 78 ? 6.282 3.806 -19.118 1.00 91.50 78 ASN A O 1
ATOM 660 N N . SER A 1 79 ? 5.188 3.005 -17.333 1.00 93.94 79 SER A N 1
ATOM 661 C CA . SER A 1 79 ? 4.215 4.097 -17.217 1.00 93.94 79 SER A CA 1
ATOM 662 C C . SER A 1 79 ? 4.046 4.560 -15.776 1.00 93.94 79 SER A C 1
ATOM 664 O O . SER A 1 79 ? 2.973 5.005 -15.385 1.00 93.94 79 SER A O 1
ATOM 666 N N . TRP A 1 80 ? 5.124 4.446 -15.000 1.00 96.62 80 TRP A N 1
ATOM 667 C CA . TRP A 1 80 ? 5.085 4.576 -13.550 1.00 96.62 80 TRP A CA 1
ATOM 668 C C . TRP A 1 80 ? 4.523 5.923 -13.110 1.00 96.62 80 TRP A C 1
ATOM 670 O O . TRP A 1 80 ? 3.645 5.945 -12.264 1.00 96.62 80 TRP A O 1
ATOM 680 N N . ASP A 1 81 ? 4.961 7.023 -13.731 1.00 98.00 81 ASP A N 1
ATOM 681 C CA . ASP A 1 81 ? 4.522 8.372 -13.351 1.00 98.00 81 ASP A CA 1
ATOM 682 C C . ASP A 1 81 ? 3.011 8.559 -13.543 1.00 98.00 81 ASP A C 1
ATOM 684 O O . ASP A 1 81 ? 2.354 9.174 -12.710 1.00 98.00 81 ASP A O 1
ATOM 688 N N . ARG A 1 82 ? 2.442 7.978 -14.611 1.00 96.94 82 ARG A N 1
ATOM 689 C CA . ARG A 1 82 ? 0.996 8.016 -14.862 1.00 96.94 82 ARG A CA 1
ATOM 690 C C . ARG A 1 82 ? 0.243 7.161 -13.846 1.00 96.94 82 ARG A C 1
ATOM 692 O O . ARG A 1 82 ? -0.681 7.651 -13.215 1.00 96.94 82 ARG A O 1
ATOM 699 N N . ASP A 1 83 ? 0.651 5.904 -13.675 1.00 96.38 83 ASP A N 1
ATOM 700 C CA . ASP A 1 83 ? -0.034 4.976 -12.769 1.00 96.38 83 ASP A CA 1
ATOM 701 C C . ASP A 1 83 ? 0.066 5.456 -11.299 1.00 96.38 83 ASP A C 1
ATOM 703 O O . ASP A 1 83 ? -0.853 5.253 -10.505 1.00 96.38 83 ASP A O 1
ATOM 707 N N . PHE A 1 84 ? 1.175 6.113 -10.935 1.00 98.50 84 PHE A N 1
ATOM 708 C CA . PHE A 1 84 ? 1.370 6.749 -9.633 1.00 98.50 84 PHE A CA 1
ATOM 709 C C . PHE A 1 84 ? 0.491 7.992 -9.466 1.00 98.50 84 PHE A C 1
ATOM 711 O O . PHE A 1 84 ? -0.132 8.138 -8.418 1.00 98.50 84 PHE A O 1
ATOM 718 N N . ALA A 1 85 ? 0.387 8.851 -10.487 1.00 98.50 85 ALA A N 1
ATOM 719 C CA . ALA A 1 85 ? -0.524 9.995 -10.460 1.00 98.50 85 ALA A CA 1
ATOM 720 C C . ALA A 1 85 ? -1.987 9.551 -10.281 1.00 98.50 85 ALA A C 1
ATOM 722 O O . ALA A 1 85 ? -2.679 10.094 -9.429 1.00 98.50 85 ALA A O 1
ATOM 723 N N . GLU A 1 86 ? -2.426 8.503 -10.986 1.00 97.75 86 GLU A N 1
ATOM 724 C CA . GLU A 1 86 ? -3.769 7.921 -10.825 1.00 97.75 86 GLU A CA 1
ATOM 725 C C . GLU A 1 86 ? -4.005 7.383 -9.399 1.00 97.75 86 GLU A C 1
ATOM 727 O O . GLU A 1 86 ? -5.092 7.532 -8.840 1.00 97.75 86 GLU A O 1
ATOM 732 N N . LEU A 1 87 ? -2.997 6.753 -8.778 1.00 98.31 87 LEU A N 1
ATOM 733 C CA . LEU A 1 87 ? -3.081 6.323 -7.377 1.00 98.31 87 LEU A CA 1
ATOM 734 C C . LEU A 1 87 ? -3.172 7.522 -6.424 1.00 98.31 87 LEU A C 1
ATOM 736 O O . LEU A 1 87 ? -3.985 7.504 -5.502 1.00 98.31 87 LEU A O 1
ATOM 740 N N . TYR A 1 88 ? -2.352 8.548 -6.641 1.00 98.62 88 TYR A N 1
ATOM 741 C CA . TYR A 1 88 ? -2.338 9.753 -5.818 1.00 98.62 88 TYR A CA 1
ATOM 742 C C . TYR A 1 88 ? -3.676 10.504 -5.906 1.00 98.62 88 TYR A C 1
ATOM 744 O O . TYR A 1 88 ? -4.241 10.874 -4.879 1.00 98.62 88 TYR A O 1
ATOM 752 N N . GLU A 1 89 ? -4.227 10.676 -7.111 1.00 98.44 89 GLU A N 1
ATOM 753 C CA . GLU A 1 89 ? -5.544 11.286 -7.337 1.00 98.44 89 GLU A CA 1
ATOM 754 C C . GLU A 1 89 ? -6.671 10.486 -6.677 1.00 98.44 89 GLU A C 1
ATOM 756 O O . GLU A 1 89 ? -7.557 11.078 -6.056 1.00 98.44 89 GLU A O 1
ATOM 761 N N . PHE A 1 90 ? -6.621 9.150 -6.751 1.00 98.50 90 PHE A N 1
ATOM 762 C CA . PHE A 1 90 ? -7.572 8.282 -6.057 1.00 98.50 90 PHE A CA 1
ATOM 763 C C . PHE A 1 90 ? -7.534 8.504 -4.539 1.00 98.50 90 PHE A C 1
ATOM 765 O O . PHE A 1 90 ? -8.585 8.676 -3.919 1.00 98.50 90 PHE A O 1
ATOM 772 N N . LEU A 1 91 ? -6.336 8.518 -3.940 1.00 98.38 91 LEU A N 1
ATOM 773 C CA . LEU A 1 91 ? -6.180 8.772 -2.507 1.00 98.38 91 LEU A CA 1
ATOM 774 C C . LEU A 1 91 ? -6.689 10.169 -2.154 1.00 98.38 91 LEU A C 1
ATOM 776 O O . LEU A 1 91 ? -7.511 10.295 -1.257 1.00 98.38 91 LEU A O 1
ATOM 780 N N . SER A 1 92 ? -6.291 11.195 -2.908 1.00 98.19 92 SER A N 1
ATOM 781 C CA . SER A 1 92 ? -6.709 12.583 -2.689 1.00 98.19 92 SER A CA 1
ATOM 782 C C . SER A 1 92 ? -8.226 12.767 -2.752 1.00 98.19 92 SER A C 1
ATOM 784 O O . SER A 1 92 ? -8.802 13.390 -1.863 1.00 98.19 92 SER A O 1
ATOM 786 N N . SER A 1 93 ? -8.888 12.167 -3.744 1.00 97.62 93 SER A N 1
ATOM 787 C CA . SER A 1 93 ? -10.345 12.272 -3.928 1.00 97.62 93 SER A CA 1
ATOM 788 C C . SER A 1 93 ? -11.138 11.552 -2.835 1.00 97.62 93 SER A C 1
ATOM 790 O O . SER A 1 93 ? -12.299 11.879 -2.587 1.00 97.62 93 SER A O 1
ATOM 792 N N . ASN A 1 94 ? -10.511 10.585 -2.161 1.00 97.06 94 ASN A N 1
ATOM 793 C CA . ASN A 1 94 ? -11.137 9.769 -1.128 1.00 97.06 94 ASN A CA 1
ATOM 794 C C . ASN A 1 94 ? -10.588 10.044 0.278 1.00 97.06 94 ASN A C 1
ATOM 796 O O . ASN A 1 94 ? -10.987 9.358 1.213 1.00 97.06 94 ASN A O 1
ATOM 800 N N . TYR A 1 95 ? -9.688 11.007 0.464 1.00 96.06 95 TYR A N 1
ATOM 801 C CA . TYR A 1 95 ? -9.078 11.260 1.765 1.00 96.06 95 TYR A CA 1
ATOM 802 C C . TYR A 1 95 ? -9.986 12.129 2.646 1.00 96.06 95 TYR A C 1
ATOM 804 O O . TYR A 1 95 ? -10.190 13.310 2.368 1.00 96.06 95 TYR A O 1
ATOM 812 N N . ASP A 1 96 ? -10.514 11.547 3.727 1.00 93.81 96 ASP A N 1
ATOM 813 C CA . ASP A 1 96 ? -11.216 12.259 4.800 1.00 93.81 96 ASP A CA 1
ATOM 814 C C . ASP A 1 96 ? -11.130 11.498 6.139 1.00 93.81 96 ASP A C 1
ATOM 816 O O . ASP A 1 96 ? -10.646 10.370 6.199 1.00 93.81 96 ASP A O 1
ATOM 820 N N . GLU A 1 97 ? -11.609 12.112 7.224 1.00 91.31 97 GLU A N 1
ATOM 821 C CA . GLU A 1 97 ? -11.520 11.573 8.594 1.00 91.31 97 GLU A CA 1
ATOM 822 C C . GLU A 1 97 ? -12.311 10.270 8.826 1.00 91.31 97 GLU A C 1
ATOM 824 O O . GLU A 1 97 ? -12.071 9.564 9.807 1.00 91.31 97 GLU A O 1
ATOM 829 N N . SER A 1 98 ? -13.259 9.941 7.945 1.00 94.75 98 SER A N 1
ATOM 830 C CA . SER A 1 98 ? -14.056 8.710 8.005 1.00 94.75 98 SER A CA 1
ATOM 831 C C . SER A 1 98 ? -13.430 7.554 7.220 1.00 94.75 98 SER A C 1
ATOM 833 O O . SER A 1 98 ? -13.940 6.429 7.263 1.00 94.75 98 SER A O 1
ATOM 835 N N . LYS A 1 99 ? -12.335 7.810 6.495 1.00 96.31 99 LYS A N 1
ATOM 836 C CA . LYS A 1 99 ? -11.731 6.852 5.572 1.00 96.31 99 LYS A CA 1
ATOM 837 C C . LYS A 1 99 ? -10.310 6.503 5.964 1.00 96.31 99 LYS A C 1
ATOM 839 O O . LYS A 1 99 ? -9.456 7.353 6.182 1.00 96.31 99 LYS A O 1
ATOM 844 N N . ASP A 1 100 ? -10.064 5.205 5.978 1.00 97.00 100 ASP A N 1
ATOM 845 C CA . ASP A 1 100 ? -8.765 4.617 6.237 1.00 97.00 100 ASP A CA 1
ATOM 846 C C . ASP A 1 100 ? -8.264 3.884 4.992 1.00 97.00 100 ASP A C 1
ATOM 848 O O . ASP A 1 100 ? -9.048 3.297 4.244 1.00 97.00 100 AS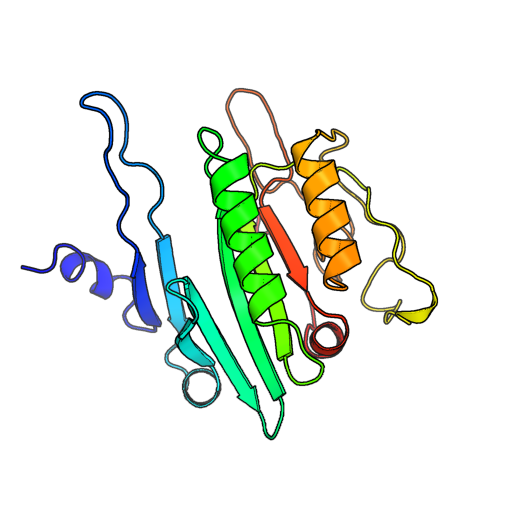P A O 1
ATOM 852 N N . PHE A 1 101 ? -6.951 3.848 4.789 1.00 98.12 101 PHE A N 1
ATOM 853 C CA . PHE A 1 101 ? -6.343 3.194 3.636 1.00 98.12 101 PHE A CA 1
ATOM 854 C C . PHE A 1 101 ? -5.350 2.117 4.061 1.00 98.12 101 PHE A C 1
ATOM 856 O O . PHE A 1 101 ? -4.556 2.290 4.984 1.00 98.12 101 PHE A O 1
ATOM 863 N N . MET A 1 102 ? -5.360 1.009 3.327 1.00 98.38 102 MET A N 1
ATOM 864 C CA . MET A 1 102 ? -4.294 0.015 3.292 1.00 98.38 102 MET A CA 1
ATOM 865 C C . MET A 1 102 ? -3.898 -0.190 1.833 1.00 98.38 102 MET A C 1
ATOM 867 O O . MET A 1 102 ? -4.560 -0.908 1.089 1.00 98.38 102 MET A O 1
ATOM 871 N N . VAL A 1 103 ? -2.833 0.473 1.405 1.00 98.50 103 VAL A N 1
ATOM 872 C CA . VAL A 1 103 ? -2.348 0.450 0.025 1.00 98.50 103 VAL A CA 1
ATOM 873 C C . VAL A 1 103 ? -1.259 -0.606 -0.090 1.00 98.50 103 VAL A C 1
ATOM 875 O O . VAL A 1 103 ? -0.247 -0.516 0.605 1.00 98.50 103 VAL A O 1
ATOM 878 N N . MET A 1 104 ? -1.446 -1.619 -0.938 1.00 97.50 104 MET A N 1
ATOM 879 C CA . MET A 1 104 ? -0.508 -2.740 -0.994 1.00 97.50 104 MET A CA 1
ATOM 880 C C . MET A 1 104 ? -0.303 -3.346 -2.379 1.00 97.50 104 MET A C 1
ATOM 882 O O . MET A 1 104 ? -1.244 -3.481 -3.156 1.00 97.50 104 MET A O 1
ATOM 886 N N . GLY A 1 105 ? 0.928 -3.767 -2.664 1.00 97.00 105 GLY A N 1
ATOM 887 C CA . GLY A 1 105 ? 1.304 -4.446 -3.906 1.00 97.00 105 GLY A CA 1
ATOM 888 C C . GLY A 1 105 ? 2.620 -3.935 -4.486 1.00 97.00 105 GLY A C 1
ATOM 889 O O . GLY A 1 105 ? 3.393 -3.282 -3.782 1.00 97.00 105 GLY A O 1
ATOM 890 N N . ASP A 1 106 ? 2.868 -4.236 -5.762 1.00 97.00 106 ASP A N 1
ATOM 891 C CA . ASP A 1 106 ? 4.108 -3.894 -6.468 1.00 97.00 106 ASP A CA 1
ATOM 892 C C . ASP A 1 106 ? 4.119 -2.407 -6.847 1.00 97.00 106 ASP A C 1
ATOM 894 O O . ASP A 1 106 ? 3.467 -1.961 -7.798 1.00 97.00 106 ASP A O 1
ATOM 898 N N . MET A 1 107 ? 4.900 -1.632 -6.101 1.00 97.94 107 MET A N 1
ATOM 899 C CA . MET A 1 107 ? 5.060 -0.198 -6.316 1.00 97.94 107 MET A CA 1
ATOM 900 C C . MET A 1 107 ? 6.160 0.118 -7.330 1.00 97.94 107 MET A C 1
ATOM 902 O O . MET A 1 107 ? 6.301 1.277 -7.706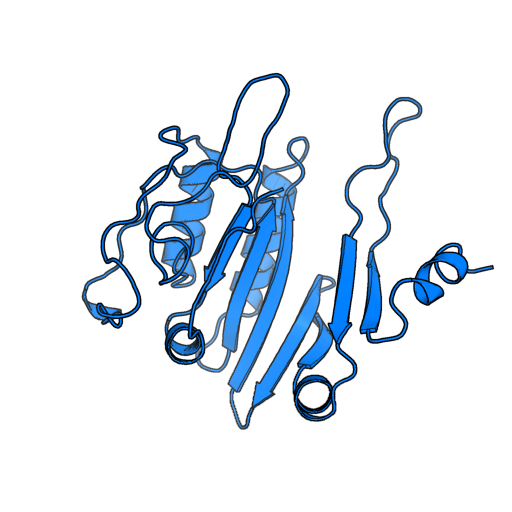 1.00 97.94 107 MET A O 1
ATOM 906 N N . ASN A 1 108 ? 6.999 -0.844 -7.742 1.00 97.12 108 ASN A N 1
ATOM 907 C CA . ASN A 1 108 ? 8.182 -0.611 -8.587 1.00 97.12 108 ASN A CA 1
ATOM 908 C C . ASN A 1 108 ? 9.056 0.594 -8.146 1.00 97.12 108 ASN A C 1
ATOM 910 O O . ASN A 1 108 ? 9.701 1.273 -8.960 1.00 97.12 108 ASN A O 1
ATOM 914 N N . ALA A 1 109 ? 9.087 0.847 -6.837 1.00 98.06 109 ALA A N 1
ATOM 915 C CA . ALA A 1 109 ? 9.776 1.946 -6.171 1.00 98.06 109 ALA A CA 1
ATOM 916 C C . ALA A 1 109 ? 10.703 1.387 -5.086 1.00 98.06 109 ALA A C 1
ATOM 918 O O . ALA A 1 109 ? 10.422 0.349 -4.500 1.00 98.06 109 ALA A O 1
ATOM 919 N N . ARG A 1 110 ? 11.832 2.047 -4.817 1.00 98.25 110 ARG A N 1
ATOM 920 C CA . ARG A 1 110 ? 12.784 1.595 -3.790 1.00 98.25 110 ARG A CA 1
ATOM 921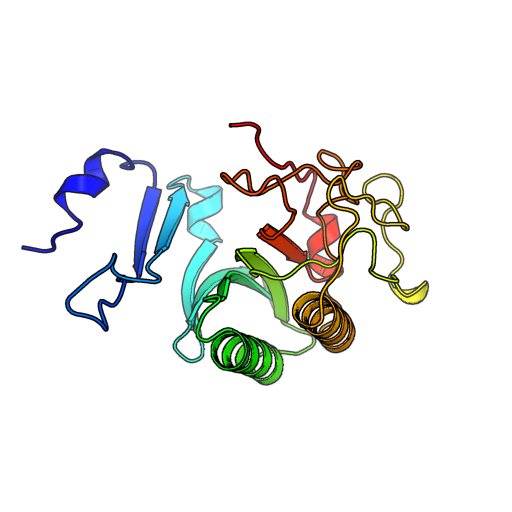 C C . ARG A 1 110 ? 12.972 2.711 -2.786 1.00 98.25 110 ARG A C 1
ATOM 923 O O . ARG A 1 110 ? 13.477 3.771 -3.151 1.00 98.25 110 ARG A O 1
ATOM 930 N N . VAL A 1 111 ? 12.578 2.475 -1.539 1.00 98.25 111 VAL A N 1
ATOM 931 C CA . VAL A 1 111 ? 12.712 3.474 -0.463 1.00 98.25 111 VAL A CA 1
ATOM 932 C C . VAL A 1 111 ? 13.865 3.166 0.489 1.00 98.25 111 VAL A C 1
ATOM 934 O O . VAL A 1 111 ? 14.317 4.083 1.155 1.00 98.25 111 VAL A O 1
ATOM 937 N N . GLY A 1 112 ? 14.314 1.902 0.549 1.00 97.69 112 GLY A N 1
ATOM 938 C CA . GLY A 1 112 ? 15.367 1.333 1.408 1.00 97.69 112 GLY A CA 1
ATOM 939 C C . GLY A 1 112 ? 15.554 1.986 2.779 1.00 97.69 112 GLY A C 1
ATOM 940 O O . GLY A 1 112 ? 16.160 3.022 2.844 1.00 97.69 112 GLY A O 1
ATOM 941 N N . SER A 1 113 ? 15.071 1.445 3.888 1.00 97.75 113 SER A N 1
ATOM 942 C CA . SER A 1 113 ? 15.101 1.997 5.266 1.00 97.75 113 SER A CA 1
ATOM 943 C C . SER A 1 113 ? 14.563 3.423 5.495 1.00 97.75 113 SER A C 1
ATOM 945 O O . SER A 1 113 ? 14.358 3.819 6.639 1.00 97.75 113 SER A O 1
ATOM 947 N N . LYS A 1 114 ? 14.264 4.210 4.455 1.00 97.81 114 LYS A N 1
ATOM 948 C CA . LYS A 1 114 ? 13.663 5.537 4.613 1.00 97.81 114 LYS A CA 1
ATOM 949 C C . LYS A 1 114 ? 12.178 5.429 4.943 1.00 97.81 114 LYS A C 1
ATOM 951 O O . LYS A 1 114 ? 11.468 4.620 4.346 1.00 97.81 114 LYS A O 1
ATOM 956 N N . GLN A 1 115 ? 11.767 6.268 5.887 1.00 97.06 115 GLN A N 1
ATOM 957 C CA . GLN A 1 115 ? 10.450 6.860 6.133 1.00 97.06 115 GLN A CA 1
ATOM 958 C C . GLN A 1 115 ? 10.525 7.415 7.559 1.00 97.06 115 GLN A C 1
ATOM 960 O O . GLN A 1 115 ? 10.797 6.661 8.496 1.00 97.06 115 GLN A O 1
ATOM 965 N N . LEU A 1 116 ? 10.312 8.715 7.729 1.00 91.62 116 LEU A N 1
ATOM 966 C CA . LEU A 1 116 ? 10.188 9.299 9.061 1.00 91.62 116 LEU A CA 1
ATOM 967 C C . LEU A 1 116 ? 8.738 9.158 9.514 1.00 91.62 116 LEU A C 1
ATOM 969 O O . LEU A 1 116 ? 7.821 9.359 8.722 1.00 91.62 116 LEU A O 1
ATOM 973 N N . ILE A 1 117 ? 8.545 8.764 10.768 1.00 91.62 117 ILE A N 1
ATOM 974 C CA . ILE A 1 117 ? 7.226 8.736 11.391 1.00 91.62 117 ILE A CA 1
ATOM 975 C C . ILE A 1 117 ? 7.149 9.948 12.316 1.00 91.62 117 ILE A C 1
ATOM 977 O O . ILE A 1 117 ? 8.008 10.054 13.191 1.00 91.62 117 ILE A O 1
ATOM 981 N N . PRO A 1 118 ? 6.176 10.856 12.133 1.00 86.25 118 PRO A N 1
ATOM 982 C CA . PRO A 1 118 ? 5.967 11.957 13.063 1.00 86.25 118 PRO A CA 1
ATOM 983 C C . PRO A 1 118 ? 5.682 11.431 14.473 1.00 86.25 118 PRO A C 1
ATOM 985 O O . PRO A 1 118 ? 4.889 10.500 14.629 1.00 86.25 118 PRO A O 1
ATOM 988 N N . ASP A 1 119 ? 6.268 12.056 15.497 1.00 82.94 119 ASP A N 1
ATOM 989 C CA . ASP A 1 119 ? 6.071 11.659 16.902 1.00 82.94 119 ASP A CA 1
ATOM 990 C C . ASP A 1 119 ? 4.582 11.662 17.303 1.00 82.94 119 ASP A C 1
ATOM 992 O O . ASP A 1 119 ? 4.124 10.817 18.072 1.00 82.94 119 ASP A O 1
ATOM 996 N N . GLU A 1 120 ? 3.795 12.560 16.704 1.00 85.75 120 GLU A N 1
ATOM 997 C CA . GLU A 1 120 ? 2.345 12.696 16.898 1.00 85.75 120 GLU A CA 1
ATOM 998 C C . GLU A 1 120 ? 1.541 11.454 16.476 1.00 85.75 120 GLU A C 1
ATOM 1000 O O . GLU A 1 120 ? 0.389 11.294 16.875 1.00 85.75 120 GLU A O 1
ATOM 1005 N N . MET A 1 121 ? 2.125 10.559 15.672 1.00 84.81 121 MET A N 1
ATOM 1006 C CA . MET A 1 121 ? 1.460 9.339 15.212 1.00 84.81 121 MET A CA 1
ATOM 1007 C C . MET A 1 121 ? 1.362 8.258 16.302 1.00 84.81 121 MET A C 1
ATOM 1009 O O . MET A 1 121 ? 0.580 7.326 16.143 1.00 84.81 121 MET A O 1
ATOM 1013 N N . ASN A 1 122 ? 2.132 8.384 17.394 1.00 84.94 122 ASN A N 1
ATOM 1014 C CA . ASN A 1 122 ? 2.083 7.534 18.592 1.00 84.94 122 ASN A CA 1
ATOM 1015 C C . ASN A 1 122 ? 1.923 6.027 18.296 1.00 84.94 122 ASN A C 1
ATOM 1017 O O . ASN A 1 122 ? 0.972 5.379 18.738 1.00 84.94 122 ASN A O 1
ATOM 1021 N N . LEU A 1 123 ? 2.843 5.475 17.498 1.00 88.19 123 LEU A N 1
ATOM 1022 C CA . LEU A 1 123 ? 2.826 4.059 17.134 1.00 88.19 123 LEU A CA 1
ATOM 1023 C C . LEU A 1 123 ? 3.018 3.153 18.356 1.00 88.19 123 LEU A C 1
ATOM 1025 O O . LEU A 1 123 ? 3.847 3.426 19.222 1.00 88.19 123 LEU A O 1
ATOM 1029 N N . ASP A 1 124 ? 2.317 2.018 18.366 1.00 91.81 124 ASP A N 1
ATOM 1030 C CA . ASP A 1 124 ? 2.566 0.932 19.316 1.00 91.81 124 ASP A CA 1
ATOM 1031 C C . ASP A 1 124 ? 3.966 0.342 19.079 1.00 91.81 124 ASP A C 1
ATOM 1033 O O . ASP A 1 124 ? 4.184 -0.468 18.175 1.00 91.81 124 ASP A O 1
ATOM 1037 N N . THR A 1 125 ? 4.928 0.776 19.892 1.00 91.38 125 THR A N 1
ATOM 1038 C CA . THR A 1 125 ? 6.337 0.381 19.761 1.00 91.38 125 THR A CA 1
ATOM 1039 C C . THR A 1 125 ? 6.621 -1.072 20.144 1.00 91.38 125 THR A C 1
ATOM 1041 O O . THR A 1 125 ? 7.706 -1.567 19.835 1.00 91.38 125 THR A O 1
ATOM 1044 N N . GLU A 1 126 ? 5.661 -1.785 20.747 1.00 92.31 126 GLU A N 1
ATOM 1045 C CA . GLU A 1 126 ? 5.770 -3.236 20.938 1.00 92.31 126 GLU A CA 1
ATOM 1046 C C . GLU A 1 126 ? 5.521 -3.986 19.621 1.00 92.31 126 GLU A C 1
ATOM 1048 O O . GLU A 1 126 ? 6.134 -5.026 19.366 1.00 92.31 126 GLU A O 1
ATOM 1053 N N . LYS A 1 127 ? 4.656 -3.440 18.755 1.00 94.50 127 LYS A N 1
ATOM 1054 C CA . LYS A 1 127 ? 4.292 -4.034 17.459 1.00 94.50 127 LYS A CA 1
ATOM 1055 C C . LYS A 1 127 ? 5.046 -3.450 16.266 1.00 94.50 127 LYS A C 1
ATOM 1057 O O . LYS A 1 127 ? 5.199 -4.144 15.258 1.00 94.50 127 LYS A O 1
ATOM 1062 N N . TYR A 1 128 ? 5.501 -2.200 16.346 1.00 96.06 128 TYR A N 1
ATOM 1063 C CA . TYR A 1 128 ? 6.079 -1.465 15.219 1.00 96.06 128 TYR A CA 1
ATOM 1064 C C . TYR A 1 128 ? 7.383 -0.758 15.586 1.00 96.06 128 TYR A C 1
ATOM 1066 O O . TYR A 1 128 ? 7.438 0.053 16.507 1.00 96.06 128 TYR A O 1
ATOM 1074 N N . LYS A 1 129 ? 8.437 -0.970 14.791 1.00 94.94 129 LYS A N 1
ATOM 1075 C CA . LYS A 1 129 ? 9.667 -0.176 14.909 1.00 94.94 129 LYS A CA 1
ATOM 1076 C C . LYS A 1 129 ? 9.473 1.253 14.388 1.00 94.94 129 LYS A C 1
ATOM 1078 O O . LYS A 1 129 ? 9.000 1.459 13.266 1.00 94.94 129 LYS A O 1
ATOM 1083 N N . LEU A 1 130 ? 9.953 2.234 15.159 1.00 92.88 130 LEU A N 1
ATOM 1084 C CA . LEU A 1 130 ? 10.001 3.653 14.768 1.00 92.88 130 LEU A CA 1
ATOM 1085 C C . LEU A 1 130 ? 10.989 3.929 13.629 1.00 92.88 130 LEU A C 1
ATOM 1087 O O . LEU A 1 130 ? 10.747 4.802 12.797 1.00 92.88 130 LEU A O 1
ATOM 1091 N N . VAL A 1 131 ? 12.069 3.152 13.538 1.00 93.88 131 VAL A N 1
ATOM 1092 C CA . VAL A 1 131 ? 13.014 3.187 12.414 1.00 93.88 131 VAL A CA 1
ATOM 1093 C C . VAL A 1 131 ? 12.767 1.976 11.526 1.00 93.88 131 VAL A C 1
ATOM 1095 O O . VAL A 1 131 ? 12.652 0.853 12.017 1.00 93.88 131 VAL A O 1
ATOM 1098 N N . ARG A 1 132 ? 12.653 2.219 10.218 1.00 96.06 132 ARG A N 1
ATOM 1099 C CA . ARG A 1 132 ? 12.397 1.177 9.226 1.00 96.06 132 ARG A CA 1
ATOM 1100 C C . ARG A 1 132 ? 13.695 0.455 8.873 1.00 96.06 132 ARG A C 1
ATOM 1102 O O . ARG A 1 132 ? 14.675 1.104 8.522 1.00 96.06 132 ARG A O 1
ATOM 1109 N N . GLU A 1 133 ? 13.671 -0.872 8.867 1.00 97.56 133 GLU A N 1
ATOM 1110 C CA . GLU A 1 133 ? 14.780 -1.701 8.374 1.00 97.56 133 GLU A CA 1
ATOM 1111 C C . GLU A 1 133 ? 14.521 -2.240 6.966 1.00 97.56 133 GLU A C 1
ATOM 1113 O O . GLU A 1 133 ? 13.379 -2.363 6.535 1.00 97.56 133 GLU A O 1
ATOM 1118 N N . SER A 1 134 ? 15.568 -2.538 6.199 1.00 98.00 134 SER A N 1
ATOM 1119 C CA . SER A 1 134 ? 15.424 -3.015 4.820 1.00 98.00 134 SER A CA 1
ATOM 1120 C C . SER A 1 134 ? 16.634 -3.814 4.369 1.00 98.00 134 SER A C 1
ATOM 1122 O O . SER A 1 134 ? 17.753 -3.302 4.374 1.00 98.00 134 SER A O 1
ATOM 1124 N N . LYS A 1 135 ? 16.409 -5.023 3.851 1.00 97.31 135 LYS A N 1
ATOM 1125 C CA . LYS A 1 135 ? 17.437 -5.804 3.143 1.00 97.31 135 LYS A CA 1
ATOM 1126 C C . LYS A 1 135 ? 17.760 -5.249 1.755 1.00 97.31 135 LYS A C 1
ATOM 1128 O O . LYS A 1 135 ? 18.764 -5.627 1.156 1.00 97.31 135 LYS A O 1
ATOM 1133 N N . ASP A 1 136 ? 16.941 -4.329 1.248 1.00 97.06 136 ASP A N 1
ATOM 1134 C CA . ASP A 1 136 ? 17.281 -3.485 0.107 1.00 97.06 136 ASP A CA 1
ATOM 1135 C C . ASP A 1 136 ? 17.738 -2.097 0.587 1.00 97.06 136 ASP A C 1
ATOM 1137 O O . ASP A 1 136 ? 16.884 -1.302 0.990 1.00 97.06 136 ASP A O 1
ATOM 1141 N N . PRO A 1 137 ? 19.044 -1.771 0.538 1.00 94.88 137 PRO A N 1
ATOM 1142 C CA . PRO A 1 137 ? 19.553 -0.471 0.973 1.00 94.88 137 PRO A CA 1
ATOM 1143 C C . PRO A 1 137 ? 19.401 0.626 -0.091 1.00 94.88 137 PRO A C 1
ATOM 1145 O O . PRO A 1 137 ? 19.726 1.786 0.162 1.00 94.88 137 PRO A O 1
ATOM 1148 N N . LYS A 1 138 ? 18.983 0.289 -1.319 1.00 97.12 138 LYS A N 1
ATOM 1149 C CA . LYS A 1 138 ? 18.921 1.267 -2.408 1.00 97.12 138 LYS A CA 1
ATOM 1150 C C . LYS A 1 138 ? 17.637 2.082 -2.314 1.00 97.12 138 LYS A C 1
ATOM 1152 O O . LYS A 1 138 ? 16.584 1.583 -1.930 1.00 97.12 138 LYS A O 1
ATOM 1157 N N . SER A 1 139 ? 17.725 3.332 -2.760 1.00 97.12 139 SER A N 1
ATOM 1158 C CA . SER A 1 139 ? 16.556 4.173 -3.006 1.00 97.12 139 SER A CA 1
ATOM 1159 C C . SER A 1 139 ? 16.616 4.817 -4.389 1.00 97.12 139 SER A C 1
ATOM 1161 O O . SER A 1 139 ? 17.696 4.930 -4.972 1.00 97.12 139 SER A O 1
ATOM 1163 N N . ASN A 1 140 ? 15.461 5.184 -4.941 1.00 97.88 140 ASN A N 1
ATOM 1164 C CA . ASN A 1 140 ? 15.342 5.861 -6.235 1.00 97.88 140 ASN A CA 1
ATOM 1165 C C . ASN A 1 140 ? 14.313 7.005 -6.181 1.00 97.88 140 ASN A C 1
ATOM 1167 O O . ASN A 1 140 ? 13.639 7.181 -5.170 1.00 97.88 140 ASN A O 1
ATOM 1171 N N . SER A 1 141 ? 14.189 7.776 -7.267 1.00 98.31 141 SER A N 1
ATOM 1172 C CA . SER A 1 141 ? 13.248 8.906 -7.356 1.00 98.31 141 SER A CA 1
ATOM 1173 C C . SER A 1 141 ? 11.794 8.491 -7.123 1.00 98.31 141 SER A C 1
ATOM 1175 O O . SER A 1 141 ? 11.084 9.157 -6.384 1.00 98.31 141 SER A O 1
ATOM 1177 N N . ARG A 1 142 ? 11.384 7.339 -7.667 1.00 98.62 142 ARG A N 1
ATOM 1178 C CA . ARG A 1 142 ? 10.065 6.729 -7.421 1.00 98.62 142 ARG A CA 1
ATOM 1179 C C . ARG A 1 142 ? 9.823 6.452 -5.939 1.00 98.62 142 ARG A C 1
ATOM 1181 O O . ARG A 1 142 ? 8.723 6.633 -5.438 1.00 98.62 142 ARG A O 1
ATOM 1188 N N . GLY A 1 143 ? 10.869 6.021 -5.235 1.00 98.62 143 GLY A N 1
ATOM 1189 C CA . GLY A 1 143 ? 10.848 5.847 -3.791 1.00 98.62 143 GLY A CA 1
ATOM 1190 C C . GLY A 1 143 ? 10.669 7.161 -3.041 1.00 98.62 143 GLY A C 1
ATOM 1191 O O . GLY A 1 143 ? 9.926 7.181 -2.070 1.00 98.62 143 GLY A O 1
ATOM 1192 N N . SER A 1 144 ? 11.294 8.252 -3.491 1.00 98.62 144 SER A N 1
ATOM 1193 C CA . SER A 1 144 ? 11.049 9.580 -2.912 1.00 98.62 144 SER A CA 1
ATOM 1194 C C . SER A 1 144 ? 9.586 9.997 -3.067 1.00 98.62 144 SER A C 1
ATOM 1196 O O . SER A 1 144 ? 8.958 10.330 -2.071 1.00 98.62 144 SER A O 1
ATOM 1198 N N . SER A 1 145 ? 9.010 9.863 -4.265 1.00 98.75 145 SER A N 1
ATOM 1199 C CA . SER A 1 145 ? 7.590 10.167 -4.494 1.00 98.75 145 SER A CA 1
ATOM 1200 C C . SER A 1 145 ? 6.657 9.278 -3.665 1.00 98.75 145 SER A C 1
ATOM 1202 O O . SER A 1 145 ? 5.664 9.755 -3.126 1.00 98.75 145 SER A O 1
ATOM 1204 N N . LEU A 1 146 ? 6.987 7.991 -3.488 1.00 98.69 146 LEU A N 1
ATOM 1205 C CA . LEU A 1 146 ? 6.224 7.104 -2.604 1.00 98.69 146 LEU A CA 1
ATOM 1206 C C . LEU A 1 146 ? 6.260 7.572 -1.138 1.00 98.69 146 LEU A C 1
ATOM 1208 O O . LEU A 1 146 ? 5.256 7.454 -0.441 1.00 98.69 146 LEU A O 1
ATOM 1212 N N . LEU A 1 147 ? 7.399 8.089 -0.666 1.00 98.62 147 LEU A N 1
ATOM 1213 C CA . LEU A 1 147 ? 7.525 8.635 0.688 1.00 98.62 147 LEU A CA 1
ATOM 1214 C C . LEU A 1 147 ? 6.717 9.925 0.858 1.00 98.62 147 LEU A C 1
ATOM 1216 O O . LEU A 1 147 ? 6.048 10.055 1.876 1.00 98.62 147 LEU A O 1
ATOM 1220 N N . GLU A 1 148 ? 6.732 10.814 -0.136 1.00 98.44 148 GLU A N 1
ATOM 1221 C CA . GLU A 1 148 ? 5.910 12.036 -0.160 1.00 98.44 148 GLU A CA 1
ATOM 1222 C C . GLU A 1 148 ? 4.414 11.691 -0.110 1.00 98.44 148 GLU A C 1
ATOM 1224 O O . GLU A 1 148 ? 3.701 12.167 0.764 1.00 98.44 148 GLU A O 1
ATOM 1229 N N . MET A 1 149 ? 3.949 10.744 -0.934 1.00 98.44 149 MET A N 1
ATOM 1230 C CA . MET A 1 149 ? 2.567 10.244 -0.866 1.00 98.44 149 MET A CA 1
ATOM 1231 C C . MET A 1 149 ? 2.225 9.664 0.516 1.00 98.44 149 MET A C 1
ATOM 1233 O O . MET A 1 149 ? 1.113 9.834 1.012 1.00 98.44 149 MET A O 1
ATOM 1237 N N . CYS A 1 150 ? 3.165 8.959 1.154 1.00 98.19 150 CYS A N 1
ATOM 1238 C CA . CYS A 1 150 ? 2.948 8.460 2.509 1.00 98.19 150 CYS A CA 1
ATOM 1239 C C . CYS A 1 150 ? 2.834 9.596 3.534 1.00 98.19 150 CYS A C 1
ATOM 1241 O O . CYS A 1 150 ? 2.066 9.467 4.481 1.00 98.19 150 CYS A O 1
ATOM 1243 N N . GLU A 1 151 ? 3.577 10.685 3.370 1.00 97.12 151 GLU A N 1
ATOM 1244 C CA . GLU A 1 151 ? 3.469 11.865 4.227 1.00 97.12 151 GLU A CA 1
ATOM 1245 C C . GLU A 1 151 ? 2.116 12.566 4.030 1.00 97.12 151 GLU A C 1
ATOM 1247 O O . GLU A 1 151 ? 1.378 12.735 5.003 1.00 97.12 151 GLU A O 1
ATOM 1252 N N . ASP A 1 152 ? 1.740 12.844 2.780 1.00 96.94 152 ASP A N 1
ATOM 1253 C CA . ASP A 1 152 ? 0.506 13.552 2.413 1.00 96.94 152 ASP A CA 1
ATOM 1254 C C . ASP A 1 152 ? -0.764 12.850 2.922 1.00 96.94 152 ASP A C 1
ATOM 1256 O O . ASP A 1 152 ? -1.691 13.496 3.412 1.00 96.94 152 ASP A O 1
ATOM 1260 N N . PHE A 1 153 ? -0.799 11.515 2.848 1.00 96.81 153 PHE A N 1
ATOM 1261 C CA . PHE A 1 153 ? -1.959 10.704 3.246 1.00 96.81 153 PHE A CA 1
ATOM 1262 C C . PHE A 1 153 ? -1.771 9.978 4.582 1.00 96.81 153 PHE A C 1
ATOM 1264 O O . PHE A 1 153 ? -2.530 9.059 4.904 1.00 96.81 153 PHE A O 1
ATOM 1271 N N . ARG A 1 154 ? -0.753 10.368 5.364 1.00 96.19 154 ARG A N 1
ATOM 1272 C CA . ARG A 1 154 ? -0.414 9.782 6.672 1.00 96.19 154 ARG A CA 1
ATOM 1273 C C . ARG A 1 154 ? -0.331 8.250 6.639 1.00 96.19 154 ARG A C 1
ATOM 1275 O O . ARG A 1 154 ? -0.876 7.588 7.512 1.00 96.19 154 ARG A O 1
ATOM 1282 N N . LEU A 1 155 ? 0.339 7.665 5.651 1.00 97.62 155 LEU A N 1
ATOM 1283 C CA . LEU A 1 155 ? 0.507 6.216 5.520 1.00 97.62 155 LEU A CA 1
ATOM 1284 C C . LEU A 1 155 ? 1.832 5.740 6.124 1.00 97.62 155 LEU A C 1
ATOM 1286 O O . LEU A 1 155 ? 2.898 6.305 5.890 1.00 97.62 155 LEU A O 1
ATOM 1290 N N . VAL A 1 156 ? 1.787 4.623 6.844 1.00 97.81 156 VAL A N 1
ATOM 1291 C CA . VAL A 1 156 ? 2.957 3.971 7.446 1.00 97.81 156 VAL A CA 1
ATOM 1292 C C . VAL A 1 156 ? 3.334 2.739 6.641 1.00 97.81 156 VAL A C 1
ATOM 1294 O O . VAL A 1 156 ? 2.506 1.849 6.463 1.00 97.81 156 VAL A O 1
ATOM 1297 N N . ILE A 1 157 ? 4.587 2.653 6.190 1.00 98.38 157 ILE A N 1
ATOM 1298 C CA . ILE A 1 157 ? 5.103 1.457 5.515 1.00 98.38 157 ILE A CA 1
ATOM 1299 C C . ILE A 1 157 ? 5.322 0.367 6.564 1.00 98.38 157 ILE A C 1
ATOM 1301 O O . ILE A 1 157 ? 6.137 0.540 7.468 1.00 98.38 157 ILE A O 1
ATOM 1305 N N . LEU A 1 158 ? 4.635 -0.768 6.435 1.00 98.25 158 LEU A N 1
ATOM 1306 C CA . LEU A 1 158 ? 4.733 -1.881 7.384 1.00 98.25 158 LEU A CA 1
ATOM 1307 C C . LEU A 1 158 ? 6.026 -2.685 7.223 1.00 98.25 158 LEU A C 1
ATOM 1309 O O . LEU A 1 158 ? 6.567 -3.178 8.218 1.00 98.25 158 LEU A O 1
ATOM 1313 N N . ASN A 1 159 ? 6.524 -2.802 5.988 1.00 98.12 159 ASN A N 1
ATOM 1314 C CA . ASN A 1 159 ? 7.741 -3.543 5.669 1.00 98.12 159 ASN A CA 1
ATOM 1315 C C . ASN A 1 159 ? 8.946 -2.985 6.430 1.00 98.12 159 ASN A C 1
ATOM 1317 O O . ASN A 1 159 ? 9.285 -1.800 6.314 1.00 98.12 159 ASN A O 1
ATOM 1321 N N . GLY A 1 160 ? 9.634 -3.835 7.187 1.00 97.56 160 GLY A N 1
ATOM 1322 C CA . GLY A 1 160 ? 10.742 -3.392 8.032 1.00 97.56 160 GLY A CA 1
ATOM 1323 C C . GLY A 1 160 ? 10.339 -2.731 9.345 1.00 97.56 160 GLY A C 1
ATOM 1324 O O . GLY A 1 160 ? 11.214 -2.179 10.013 1.00 97.56 160 GLY A O 1
ATOM 1325 N N . ARG A 1 161 ? 9.050 -2.740 9.712 1.00 96.38 161 ARG A N 1
ATOM 1326 C CA . ARG A 1 161 ? 8.549 -2.161 10.972 1.00 96.38 161 ARG A CA 1
ATOM 1327 C C . ARG A 1 161 ? 7.752 -3.138 11.806 1.00 96.38 161 ARG A C 1
ATOM 1329 O O . ARG A 1 161 ? 8.016 -3.255 12.999 1.00 96.38 161 ARG A O 1
ATOM 1336 N N . CYS A 1 162 ? 6.743 -3.745 11.193 1.00 97.50 162 CYS A N 1
ATOM 1337 C CA . CYS A 1 162 ? 5.741 -4.529 11.893 1.00 97.50 162 CYS A CA 1
ATOM 1338 C C . CYS A 1 162 ? 6.330 -5.855 12.383 1.00 97.50 162 CYS A C 1
ATOM 1340 O O . CYS A 1 162 ? 7.208 -6.442 11.739 1.00 97.50 162 CYS A O 1
ATOM 1342 N N . LEU A 1 163 ? 5.832 -6.337 13.520 1.00 96.44 163 LEU A N 1
ATOM 1343 C CA . LEU A 1 163 ? 6.080 -7.689 13.995 1.00 96.44 163 LEU A CA 1
ATOM 1344 C C . LEU A 1 163 ? 5.832 -8.696 12.859 1.00 96.44 163 LEU A C 1
ATOM 1346 O O . LEU A 1 163 ? 4.772 -8.692 12.240 1.00 96.44 163 LEU A O 1
ATOM 1350 N N . GLY A 1 164 ? 6.819 -9.553 12.595 1.00 96.31 164 GLY A N 1
ATOM 1351 C CA . GLY A 1 164 ? 6.813 -10.501 11.474 1.00 96.31 164 GLY A CA 1
ATOM 1352 C C . GLY A 1 164 ? 7.686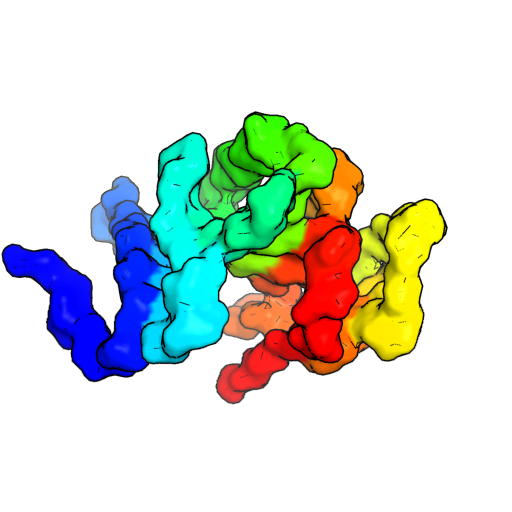 -10.092 10.280 1.00 96.31 164 GLY A C 1
ATOM 1353 O O . GLY A 1 164 ? 8.108 -10.970 9.537 1.00 96.31 164 GLY A O 1
ATOM 1354 N N . ASP A 1 165 ? 8.040 -8.809 10.138 1.00 97.31 165 ASP A N 1
ATOM 1355 C CA . ASP A 1 165 ? 8.948 -8.310 9.090 1.00 97.31 165 ASP A CA 1
ATOM 1356 C C . ASP A 1 165 ? 9.841 -7.168 9.607 1.00 97.31 165 ASP A C 1
ATOM 1358 O O . ASP A 1 165 ? 10.058 -6.140 8.972 1.00 97.31 165 ASP A O 1
ATOM 1362 N N . THR A 1 166 ? 10.372 -7.308 10.819 1.00 96.50 166 THR A N 1
ATOM 1363 C CA . THR A 1 166 ? 11.129 -6.218 11.464 1.00 96.50 166 THR A CA 1
ATOM 1364 C C . THR A 1 166 ? 12.519 -5.960 10.863 1.00 96.50 166 THR A C 1
ATOM 1366 O O . THR A 1 166 ? 13.204 -5.040 11.314 1.00 96.50 166 THR A O 1
ATOM 1369 N N . LEU A 1 167 ? 12.960 -6.777 9.899 1.00 96.56 167 LEU A N 1
ATOM 1370 C CA . LEU A 1 167 ? 14.236 -6.641 9.180 1.00 96.56 167 LEU A CA 1
ATOM 1371 C C . LEU A 1 167 ? 14.052 -6.165 7.727 1.00 96.56 167 LEU A C 1
ATOM 1373 O O . LEU A 1 167 ? 15.045 -5.875 7.059 1.00 96.56 167 LEU A O 1
ATOM 1377 N N . GLY A 1 168 ? 12.806 -6.062 7.248 1.00 96.38 168 GLY A N 1
ATOM 1378 C CA . GLY A 1 168 ? 12.471 -5.591 5.907 1.00 96.38 168 GLY A CA 1
ATOM 1379 C C . GLY A 1 168 ? 12.941 -6.560 4.835 1.00 96.38 168 GLY A C 1
ATOM 1380 O O . GLY A 1 168 ? 13.867 -6.263 4.076 1.00 96.38 168 GLY A O 1
ATOM 1381 N N . GLU A 1 169 ? 12.319 -7.731 4.820 1.00 97.44 169 GLU A N 1
ATOM 1382 C CA . GLU A 1 169 ? 12.619 -8.837 3.925 1.00 97.44 169 GLU A CA 1
ATOM 1383 C C . GLU A 1 169 ? 12.489 -8.461 2.443 1.00 97.44 169 GLU A C 1
ATOM 1385 O O . GLU A 1 169 ? 11.725 -7.580 2.045 1.00 97.44 169 GLU A O 1
ATOM 1390 N N . VAL A 1 170 ? 13.276 -9.144 1.609 1.00 96.75 170 VAL A N 1
ATOM 1391 C CA . VAL A 1 170 ? 13.266 -8.959 0.152 1.00 96.75 170 VAL A CA 1
ATOM 1392 C C . VAL A 1 170 ? 11.922 -9.413 -0.411 1.00 96.75 170 VAL A C 1
ATOM 1394 O O . VAL A 1 170 ? 11.501 -10.535 -0.155 1.00 96.75 170 VAL A O 1
ATOM 1397 N N . THR A 1 171 ? 11.296 -8.587 -1.250 1.00 96.31 171 THR A N 1
ATOM 1398 C CA . THR A 1 171 ? 10.009 -8.931 -1.881 1.00 96.31 171 THR A CA 1
ATOM 1399 C C . THR A 1 171 ? 10.169 -9.410 -3.318 1.00 96.31 171 THR A C 1
ATOM 1401 O O . THR A 1 171 ? 9.351 -10.181 -3.813 1.00 96.31 171 THR A O 1
ATOM 1404 N N . PHE A 1 172 ? 11.270 -9.038 -3.976 1.00 95.25 172 PHE A N 1
ATOM 1405 C CA . PHE A 1 172 ? 11.545 -9.393 -5.362 1.00 95.25 172 PHE A CA 1
ATOM 1406 C C . PHE A 1 172 ? 12.959 -9.945 -5.553 1.00 95.25 172 PHE A C 1
ATOM 1408 O O . PHE A 1 172 ? 13.952 -9.327 -5.153 1.00 95.25 172 PHE A O 1
ATOM 1415 N N . ILE A 1 173 ? 13.045 -11.081 -6.249 1.00 93.31 173 ILE A N 1
ATOM 1416 C CA . ILE A 1 173 ? 14.293 -11.709 -6.685 1.00 93.31 173 ILE A CA 1
ATOM 1417 C C . ILE A 1 173 ? 14.263 -11.821 -8.210 1.00 93.31 173 ILE A C 1
ATOM 1419 O O . ILE A 1 173 ? 13.401 -12.484 -8.785 1.00 93.31 173 ILE A O 1
ATOM 1423 N N . GLY A 1 174 ? 15.225 -11.186 -8.875 1.00 89.94 174 GLY A N 1
ATOM 1424 C CA . GLY A 1 174 ? 15.381 -11.244 -10.324 1.00 89.94 174 GLY A CA 1
ATOM 1425 C C . GLY A 1 174 ? 16.814 -11.555 -10.743 1.00 89.94 174 GLY A C 1
ATOM 1426 O O . GLY A 1 174 ? 17.737 -11.592 -9.933 1.00 89.94 174 GLY A O 1
ATOM 1427 N N . ALA A 1 175 ? 17.027 -11.718 -12.051 1.00 88.94 175 ALA A N 1
ATOM 1428 C CA . ALA A 1 175 ? 18.354 -12.003 -12.611 1.00 88.94 175 ALA A CA 1
ATOM 1429 C C . ALA A 1 175 ? 19.405 -10.921 -12.282 1.00 88.94 175 ALA A C 1
ATOM 1431 O O . ALA A 1 175 ? 20.597 -11.206 -12.243 1.00 88.94 175 ALA A O 1
ATOM 1432 N N . MET A 1 176 ? 18.958 -9.687 -12.028 1.00 87.56 176 MET A N 1
ATOM 1433 C CA . MET A 1 176 ? 19.810 -8.535 -11.706 1.00 87.56 176 MET A CA 1
ATOM 1434 C C . MET A 1 176 ? 19.967 -8.293 -10.194 1.00 87.56 176 MET A C 1
ATOM 1436 O O . MET A 1 176 ? 20.458 -7.237 -9.787 1.00 87.56 176 MET A O 1
ATOM 1440 N N . GLY A 1 177 ? 19.548 -9.250 -9.362 1.00 92.19 177 GLY A N 1
ATOM 1441 C CA . GLY A 1 177 ? 19.637 -9.188 -7.907 1.00 92.19 177 GLY A CA 1
ATOM 1442 C C . GLY A 1 177 ? 18.280 -9.010 -7.230 1.00 92.19 177 GLY A C 1
ATOM 1443 O O . GLY A 1 177 ? 17.242 -9.402 -7.761 1.00 92.19 177 GLY A O 1
ATOM 1444 N N . VAL A 1 178 ? 18.317 -8.429 -6.033 1.00 94.81 178 VAL A N 1
ATOM 1445 C CA . VAL A 1 178 ? 17.174 -8.346 -5.119 1.00 94.81 178 VAL A CA 1
ATOM 1446 C C . VAL A 1 178 ? 16.715 -6.909 -4.882 1.00 94.81 178 VAL A C 1
ATOM 1448 O O . VAL A 1 178 ? 17.503 -5.954 -4.981 1.00 94.81 178 VAL A O 1
ATOM 1451 N N . SER A 1 179 ? 15.434 -6.753 -4.557 1.00 96.56 179 SER A N 1
ATOM 1452 C CA . SER A 1 179 ? 14.855 -5.473 -4.151 1.00 96.56 179 SER A CA 1
ATOM 1453 C C . SER A 1 179 ? 13.638 -5.631 -3.245 1.00 96.56 179 SER A C 1
ATOM 1455 O O . SER A 1 179 ? 12.991 -6.676 -3.228 1.00 96.56 179 SER A O 1
ATOM 1457 N N . VAL A 1 180 ? 13.313 -4.553 -2.536 1.00 97.75 180 VAL A N 1
ATOM 1458 C CA . VAL A 1 180 ? 12.022 -4.367 -1.866 1.00 97.75 180 VAL A CA 1
ATOM 1459 C C . VAL A 1 180 ? 11.234 -3.380 -2.718 1.00 97.75 180 VAL A C 1
ATOM 1461 O O . VAL A 1 180 ? 11.584 -2.200 -2.790 1.00 97.75 180 VAL A O 1
ATOM 1464 N N . VAL A 1 181 ? 10.241 -3.888 -3.440 1.00 97.44 181 VAL A N 1
ATOM 1465 C CA . VAL A 1 181 ? 9.389 -3.101 -4.355 1.00 97.44 181 VAL A CA 1
ATOM 1466 C C . VAL A 1 181 ? 7.904 -3.311 -4.095 1.00 97.44 181 VAL A C 1
ATOM 1468 O O . VAL A 1 181 ? 7.101 -2.472 -4.498 1.00 97.44 181 VAL A O 1
ATOM 1471 N N . ASP A 1 182 ? 7.557 -4.372 -3.370 1.00 98.00 182 ASP A N 1
ATOM 1472 C CA . ASP A 1 182 ? 6.215 -4.628 -2.881 1.00 98.00 182 ASP A CA 1
ATOM 1473 C C . ASP A 1 182 ? 6.094 -4.052 -1.474 1.00 98.00 182 ASP A C 1
ATOM 1475 O O . ASP A 1 182 ? 6.880 -4.385 -0.585 1.00 98.00 182 ASP A O 1
ATOM 1479 N N . TYR A 1 183 ? 5.118 -3.179 -1.266 1.00 98.44 183 TYR A N 1
ATOM 1480 C CA . TYR A 1 183 ? 4.909 -2.537 0.028 1.00 98.44 183 TYR A CA 1
ATOM 1481 C C . TYR A 1 183 ? 3.491 -2.774 0.516 1.00 98.44 183 TYR A C 1
ATOM 1483 O O . TYR A 1 183 ? 2.573 -2.934 -0.285 1.00 98.44 183 TYR A O 1
ATOM 1491 N N . CYS A 1 184 ? 3.319 -2.759 1.833 1.00 98.50 184 CYS A N 1
ATOM 1492 C CA . CYS A 1 184 ? 2.039 -2.516 2.481 1.00 98.50 184 CYS A CA 1
ATOM 1493 C C . CYS A 1 184 ? 2.146 -1.207 3.268 1.00 98.50 184 CYS A C 1
ATOM 1495 O O . CYS A 1 184 ? 2.974 -1.097 4.175 1.00 98.50 184 CYS A O 1
ATOM 1497 N N . CYS A 1 185 ? 1.339 -0.216 2.902 1.00 98.44 185 CYS A N 1
ATOM 1498 C CA . CYS A 1 185 ? 1.273 1.098 3.531 1.00 98.44 185 CYS A CA 1
ATOM 1499 C C . CYS A 1 185 ? -0.106 1.272 4.170 1.00 98.44 185 CYS A C 1
ATOM 1501 O O . CYS A 1 185 ? -1.111 1.072 3.495 1.00 98.44 185 CYS A O 1
ATOM 1503 N N . SER A 1 186 ? -0.180 1.645 5.445 1.00 97.81 186 SER A N 1
ATOM 1504 C CA . SER A 1 186 ? -1.444 1.662 6.190 1.00 97.81 186 SER A CA 1
ATOM 1505 C C . SER A 1 186 ? -1.653 2.961 6.957 1.00 97.81 186 SER A C 1
ATOM 1507 O O . SER A 1 186 ? -0.710 3.481 7.554 1.00 97.81 186 SER A O 1
ATOM 1509 N N . SER A 1 187 ? -2.896 3.439 7.008 1.00 96.56 187 SER A N 1
ATOM 1510 C CA . SER A 1 187 ? -3.311 4.508 7.918 1.00 96.56 187 SER A CA 1
ATOM 1511 C C . SER A 1 187 ? -3.089 4.090 9.386 1.00 96.56 187 SER A C 1
ATOM 1513 O O . SER A 1 187 ? -3.295 2.915 9.715 1.00 96.56 187 SER A O 1
ATOM 1515 N N . PRO A 1 188 ? -2.708 5.021 10.283 1.00 94.12 188 PRO A N 1
ATOM 1516 C CA . PRO A 1 188 ? -2.446 4.758 11.697 1.00 94.12 188 PRO A CA 1
ATOM 1517 C C . PRO A 1 188 ? -3.607 4.077 12.421 1.00 94.12 188 PRO A C 1
ATOM 1519 O O . PRO A 1 188 ? -3.394 3.112 13.153 1.00 94.12 188 PRO A O 1
ATOM 1522 N N . ASP A 1 189 ? -4.840 4.502 12.143 1.00 92.50 189 ASP A N 1
ATOM 1523 C CA . ASP A 1 189 ? -6.051 3.984 12.797 1.00 92.50 189 ASP A CA 1
ATOM 1524 C C . ASP A 1 189 ? -6.346 2.511 12.443 1.00 92.50 189 ASP A C 1
ATOM 1526 O O . ASP A 1 189 ? -7.106 1.819 13.132 1.00 92.50 189 ASP A O 1
ATOM 1530 N N . VAL A 1 190 ? -5.701 1.988 11.396 1.00 93.88 190 VAL A N 1
ATOM 1531 C CA . VAL A 1 190 ? -5.768 0.575 11.001 1.00 93.88 190 VAL A CA 1
ATOM 1532 C C . VAL A 1 190 ? -4.698 -0.259 11.706 1.00 93.88 190 VAL A C 1
ATOM 1534 O O . VAL A 1 190 ? -4.913 -1.449 11.933 1.00 93.88 190 VAL A O 1
ATOM 1537 N N . LEU A 1 191 ? -3.574 0.338 12.118 1.00 94.62 191 LEU A N 1
ATOM 1538 C CA . LEU A 1 191 ? -2.425 -0.386 12.679 1.00 94.62 191 LEU A CA 1
ATOM 1539 C C . LEU A 1 191 ? -2.773 -1.164 13.951 1.00 94.62 191 LEU A C 1
ATOM 1541 O O . LEU A 1 191 ? -2.266 -2.267 14.157 1.00 94.62 191 LEU A O 1
ATOM 1545 N N . GLY A 1 192 ? -3.686 -0.649 14.777 1.00 92.25 192 GLY A N 1
ATOM 1546 C CA . GLY A 1 192 ? -4.165 -1.358 15.970 1.00 92.25 192 GLY A CA 1
ATOM 1547 C C . GLY A 1 192 ? -4.894 -2.675 15.662 1.00 92.25 192 GLY A C 1
ATOM 1548 O O . GLY A 1 192 ? -5.028 -3.523 16.542 1.00 92.25 192 GLY A O 1
ATOM 1549 N N . ARG A 1 193 ? -5.344 -2.868 14.414 1.00 91.94 193 ARG A N 1
ATOM 1550 C CA . ARG A 1 193 ? -6.058 -4.064 13.937 1.00 91.94 193 ARG A CA 1
ATOM 1551 C C . ARG A 1 193 ? -5.130 -5.111 13.317 1.00 91.94 193 ARG A C 1
ATOM 1553 O O . ARG A 1 193 ? -5.608 -6.168 12.910 1.00 91.94 193 ARG A O 1
ATOM 1560 N N . ILE A 1 194 ? -3.837 -4.813 13.204 1.00 94.94 194 ILE A N 1
ATOM 1561 C CA . ILE A 1 194 ? -2.837 -5.708 12.625 1.00 94.94 194 ILE A CA 1
ATOM 1562 C C . ILE A 1 194 ? -2.051 -6.343 13.774 1.00 94.94 194 ILE A C 1
ATOM 1564 O O . ILE A 1 194 ? -1.422 -5.661 14.585 1.00 94.94 194 ILE A O 1
ATOM 1568 N N . ASP A 1 195 ? -2.105 -7.671 13.848 1.00 95.00 195 ASP A N 1
ATOM 1569 C CA . ASP A 1 195 ? -1.348 -8.440 14.841 1.00 95.00 195 ASP A CA 1
ATOM 1570 C C . ASP A 1 195 ? 0.095 -8.682 14.387 1.00 95.00 195 ASP A C 1
ATOM 1572 O O . ASP A 1 195 ? 1.023 -8.608 15.187 1.00 95.00 195 ASP A O 1
ATOM 1576 N N . SER A 1 196 ? 0.282 -8.972 13.098 1.00 95.75 196 SER A N 1
ATOM 1577 C CA . SER A 1 196 ? 1.591 -9.141 12.466 1.00 95.75 196 SER A CA 1
ATOM 1578 C C . SER A 1 196 ? 1.494 -8.935 10.955 1.00 95.75 196 SER A C 1
ATOM 1580 O O . SER A 1 196 ? 0.423 -9.090 10.361 1.00 95.75 196 SER A O 1
ATOM 1582 N N . PHE A 1 197 ? 2.624 -8.619 10.335 1.00 96.94 197 PHE A N 1
ATOM 1583 C CA . PHE A 1 197 ? 2.808 -8.549 8.891 1.00 96.94 197 PHE A CA 1
ATOM 1584 C C . PHE A 1 197 ? 4.105 -9.274 8.540 1.00 96.94 197 PHE A C 1
ATOM 1586 O O . PHE A 1 197 ? 5.134 -9.037 9.167 1.00 96.94 197 PHE A O 1
ATOM 1593 N N . CYS A 1 198 ? 4.061 -10.157 7.546 1.00 95.56 198 CYS A N 1
ATOM 1594 C CA . CYS A 1 198 ? 5.225 -10.911 7.097 1.00 95.56 198 CYS A CA 1
ATOM 1595 C C . CYS A 1 198 ? 5.313 -10.916 5.572 1.00 95.56 198 CYS A C 1
ATOM 1597 O O . CYS A 1 198 ? 4.301 -11.003 4.873 1.00 95.56 198 CYS A O 1
ATOM 1599 N N . VAL A 1 199 ? 6.542 -10.858 5.069 1.00 94.88 199 VAL A N 1
ATOM 1600 C CA . VAL A 1 199 ? 6.855 -11.230 3.691 1.00 94.88 199 VAL A CA 1
ATOM 1601 C C . VAL A 1 199 ? 7.092 -12.734 3.700 1.00 94.88 199 VAL A C 1
ATOM 1603 O O . VAL A 1 199 ? 7.961 -13.222 4.420 1.00 94.88 199 VAL A O 1
ATOM 1606 N N . LEU A 1 200 ? 6.276 -13.479 2.958 1.00 90.50 200 LEU A N 1
ATOM 1607 C CA . LEU A 1 200 ? 6.414 -14.930 2.889 1.00 90.50 200 LEU A CA 1
ATOM 1608 C C . LEU A 1 200 ? 7.611 -15.292 2.006 1.00 90.50 200 LEU A C 1
ATOM 1610 O O . LEU A 1 200 ? 7.760 -14.753 0.909 1.00 90.50 200 LEU A O 1
ATOM 1614 N N . GLU A 1 201 ? 8.451 -16.204 2.493 1.00 73.19 201 GLU A N 1
ATOM 1615 C CA . GLU A 1 201 ? 9.528 -16.789 1.696 1.00 73.19 201 GLU A CA 1
ATOM 1616 C C . GLU A 1 201 ? 8.943 -17.616 0.536 1.00 73.19 201 GLU A C 1
ATOM 1618 O O . GLU A 1 201 ? 7.850 -18.180 0.645 1.00 73.19 201 GLU A O 1
ATOM 1623 N N . TYR A 1 202 ? 9.673 -17.637 -0.581 1.00 58.78 202 TYR A N 1
ATOM 1624 C CA . TYR A 1 202 ? 9.321 -18.368 -1.801 1.00 58.78 202 TYR A CA 1
ATOM 1625 C C . TYR A 1 202 ? 9.455 -19.886 -1.645 1.00 58.78 202 TYR A C 1
ATOM 1627 O O . TYR A 1 202 ? 10.437 -20.333 -1.008 1.00 58.78 202 TYR A O 1
#

InterPro domains:
  IPR036691 Endonuclease/exonuclease/phosphatase superfamily [G3DSA:3.60.10.10] (6-202)
  IPR036691 Endonuclease/exonuclease/phosphatase superfamily [SSF56219] (62-199)

Organism: Lygus hesperus (NCBI:txid30085)

Secondary structure (DSSP, 8-state):
--TTHHHHTT-TTEEEEEEEEE--SSSS--EEEEEEEEE--HHHHTTEEEEEETTEEEEEEEETTEEEEEEEEE--TTSHHHHHHHHHHHHHHH-STTEEEEEEEE-----TT--PPPGGG---TTTB-SS---S-----HHHHHHHHHHHHTT-EE-TTTBTT-TT----EEETTEEE--EEEEE-HHHHTT-S---PPP-

Radius of gyration: 17.39 Å; chains: 1; bounding box: 40×38×52 Å

=== Feature glossary ===
Feature key, reading from the visual/contextual features back to the raw sequence:

Rendered structure images. Six rendered views show the 3D structure from the faces of a cube — i.e. along ±x, ±y, ±z. Rendering representation is drawn randomly per protein from cartoon (secondary-structure ribbons), sticks (backbone bonds), or molecular surface; coloring is either N→C rainbow (blue at the N-terminus through red at the C-terminus) or one color per chain.

Contact-map, Ramachandran, and PAE plots. The contact map is a binary N×N matrix image: pixel (i, j) is dark where Cα_i and Cα_j are within 8 Å and |i−j|>4. Because the |i−j|>4 filter removes local helical contacts, off-diagonal stripes parallel to the main diagonal indicate parallel β-sheets; stripes perpendicular to it indicate antiparallel β-sheets. The Ramachandran plot scatters every residue's (φ, ψ) pair against the sterically allowed regions. The PAE heatmap renders the predicted-aligned-error matrix.

InterPro / GO / CA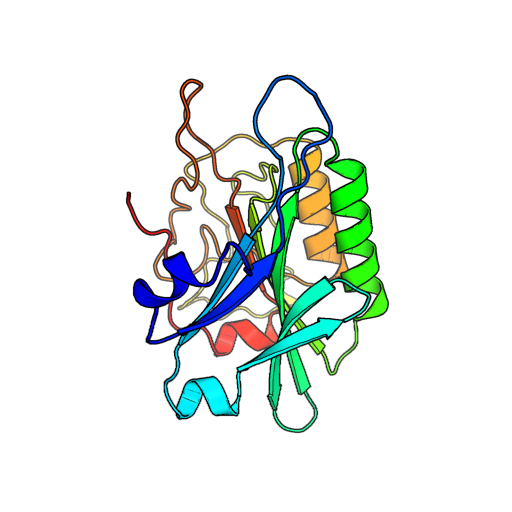TH / organism. Database cross-references. InterPro integrates a dozen domain/family signature databases into unified entries with residue-range hits. GO terms attach function/process/location labels with evidence codes. CATH codes position the fold in a four-level structural taxonomy. Organism is the NCBI-taxonomy species name.

Nearest PDB structures. The Foldseek neighbor list gives the closest experimentally determined structures in the PDB, ranked by structural alignment. TM-score near 1 means near-identical fold; near 0.3 means only rough topology match. This is how one finds what a novel AlphaFold prediction most resembles in the solved-structure universe.

Predicted aligned error. PAE(i, j) answers: if I align the predicted and true structures on residue i, how far off (in Å) do I expect residue j to be? A block-diagonal PAE matrix with low values on the blocks and high values off-diagonal is the signature of a multi-domain protein with confidently predicted domains but uncertain inter-domain orientation.

Solvent-accessible surface area. Accessible surface area quantifies burial. A residue with SASA near zero is packed into the hydrophobic core; one with SASA >100 Å² sits on the surface. Computed here via the Shrake–Rupley numerical algorithm with a 1.4 Å probe.

B-factor. B-factor (Debye–Waller factor) reflects atomic displacement in the crystal lattice. It is an experimental observable (units Å²), not a prediction; low values mean the atom is pinned down, high values mean it moves or is heterogeneous across the crystal.

pLDDT. For AlphaFold models, the B-factor field carries pLDDT — the model's own estimate of local accuracy on a 0–100 scale. Regions with pLDDT<50 should be treated as essentially unmodeled; they often correspond to intrinsically disordered segments.

Backbone torsions (φ/ψ). φ (phi) and ψ (psi) are the two rotatable backbone dihedrals per residue: φ is the C(i-1)–N–Cα–C torsion, ψ is the N–Cα–C–N(i+1) torsion, both in degrees on (−180°, 180°]. α-helical residues cluster near (−60°, −45°); β-strand residues near (−120°, +130°). A Ramachandran plot is simply a scatter of (φ, ψ) for every residue.

Radius of gyration, Cα contacts, bounding box. Radius of gyration (Rg) is the root-mean-square distance of Cα atoms from their centroid — a single number for overall size and compactness. A globular domain of N residues has Rg ≈ 2.2·N^0.38 Å; an extended or disordered chain has a much larger Rg. The Cα contact count is the number of residue pairs whose Cα atoms are within 8 Å and are more than four positions apart in sequence — a standard proxy for tertiary packing density. The bounding box is the smallest axis-aligned box enclosing all Cα atoms.

Secondary structure (3-state, P-SEA). Three-state secondary structure (P-SEA) collapses the eight DSSP classes into helix (a), strand (b), and coil (c). P-SEA assigns these from Cα geometry alone — distances and angles — without requiring backbone oxygens, so it works on any Cα trace.

Secondary structure (8-state, DSSP). DSSP 8-state secondary structure assigns each residue one of H (α-helix), G (3₁₀-helix), I (π-helix), E (extended β-strand), B (isolated β-bridge), T (hydrogen-bonded turn), S (bend), or '-' (coil). The assignment is computed from backbone hydrogen-bond geometry via the Kabsch–Sander algorithm.

Foldseek 3Di. A 3Di character summarizes, for each residue, the relative orientation of the Cα frame of its nearest spatial neighbor. Because it encodes fold topology rather than chemistry, 3Di alignments detect remote structural similarity that sequence alignment misses.

mmCIF coordinates. The mmCIF block holds the 3D Cartesian coordinates of each backbone atom (N, Cα, C, O) in ångströms. mmCIF is the PDB's canonical archive format — a tagged-loop text representation of the atomic model.

Sequence. Sequence gives the chain of amino acids in standard one-letter code (A=alanine, C=cysteine, …, Y=tyrosine), read N→C. It is the only feature that is directly encoded by the gene; all structural features are derived from the folded form of this sequence.